Protein AF-A0A535ERM3-F1 (afdb_monomer)

pLDDT: mean 72.58, std 20.32, range [26.8, 97.31]

Foldseek 3Di:
DFFDWDFDDQVLAADPPDDPLLSVLQVVLSVVCVQAAREIEGDLVQDDPFFEEEEEEAAADDCVVLCLLRSDNFAEEEEAAPVQCDPPRVVSVVSNHHYDHAYPVSPPRLVVVLVCRVVRHYYYDNQQNDHDPQRAGHQGDLSRLVSQQASQHWYKYKYKDQCPCSVVQVVVSHHGYMYMYIDHTDGDHHDDDDPVVSSVVVVVSVVVRVVPDDVVSVVVVPPPPPPDDDPPCPVPVVVVVVDDDDDDDDPPVVVVVVVVVVVVVVVVD

Structure (mmCIF, N/CA/C/O backbone):
data_AF-A0A535ERM3-F1
#
_entry.id   AF-A0A535ERM3-F1
#
loop_
_atom_site.group_PDB
_atom_site.id
_atom_site.type_symbol
_atom_site.label_atom_id
_atom_site.label_alt_id
_atom_site.label_comp_id
_atom_site.label_asym_id
_atom_site.label_entity_id
_atom_site.label_seq_id
_atom_site.pdbx_PDB_ins_code
_atom_site.Cartn_x
_atom_site.Cartn_y
_atom_site.Cartn_z
_atom_site.occupancy
_atom_site.B_iso_or_equiv
_atom_site.auth_seq_id
_atom_site.auth_comp_id
_atom_site.auth_asym_id
_atom_site.auth_atom_id
_atom_site.pdbx_PDB_model_num
ATOM 1 N N . MET A 1 1 ? -21.314 2.958 -11.292 1.00 40.69 1 MET A N 1
ATOM 2 C CA . MET A 1 1 ? -21.890 2.314 -10.087 1.00 40.69 1 MET A CA 1
ATOM 3 C C . MET A 1 1 ? -20.814 2.218 -9.015 1.00 40.69 1 MET A C 1
ATOM 5 O O . MET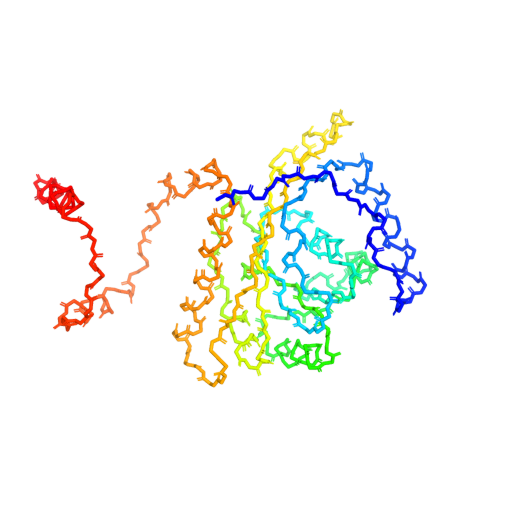 A 1 1 ? -19.804 1.575 -9.255 1.00 40.69 1 MET A O 1
ATOM 9 N N . GLY A 1 2 ? -20.949 2.927 -7.891 1.00 54.78 2 GLY A N 1
ATOM 10 C CA . GLY A 1 2 ? -19.943 2.902 -6.822 1.00 54.78 2 GLY A CA 1
ATOM 11 C C . GLY A 1 2 ? -20.176 1.726 -5.876 1.00 54.78 2 GLY A C 1
ATOM 12 O O . GLY A 1 2 ? -21.280 1.597 -5.355 1.00 54.78 2 GLY A O 1
ATOM 13 N N . ALA A 1 3 ? -19.158 0.891 -5.649 1.00 64.12 3 ALA A N 1
ATOM 14 C CA . ALA A 1 3 ? -19.219 -0.185 -4.662 1.00 64.12 3 ALA A CA 1
ATOM 15 C C . ALA A 1 3 ? -19.670 0.359 -3.292 1.00 64.12 3 ALA A C 1
ATOM 17 O O . ALA A 1 3 ? -19.190 1.404 -2.834 1.00 64.12 3 ALA A O 1
ATOM 18 N N . ALA A 1 4 ? -20.614 -0.337 -2.656 1.00 82.88 4 ALA A N 1
ATOM 19 C CA . ALA A 1 4 ? -21.158 0.064 -1.366 1.00 82.88 4 ALA A CA 1
ATOM 20 C C . ALA A 1 4 ? -20.101 -0.089 -0.266 1.00 82.88 4 ALA A C 1
ATOM 22 O O . ALA A 1 4 ? -19.429 -1.117 -0.167 1.00 82.88 4 ALA A O 1
ATOM 23 N N . PHE A 1 5 ? -19.975 0.929 0.583 1.00 86.94 5 PHE A N 1
ATOM 24 C CA . PHE A 1 5 ? -19.122 0.853 1.762 1.00 86.94 5 PHE A CA 1
ATOM 25 C C . PHE A 1 5 ? -19.705 -0.127 2.774 1.00 86.94 5 PHE A C 1
ATOM 27 O O . PHE A 1 5 ? -20.887 -0.064 3.107 1.00 86.94 5 PHE A O 1
ATOM 34 N N . ARG A 1 6 ? -18.851 -1.001 3.300 1.00 88.00 6 ARG A N 1
ATOM 35 C CA . ARG A 1 6 ? -19.189 -1.931 4.378 1.00 88.00 6 ARG A CA 1
ATOM 36 C C . ARG A 1 6 ? -18.223 -1.736 5.534 1.00 88.00 6 ARG A C 1
ATOM 38 O O . ARG A 1 6 ? -17.070 -1.361 5.323 1.00 88.00 6 ARG A O 1
ATOM 45 N N . ALA A 1 7 ? -18.685 -1.984 6.756 1.00 86.25 7 ALA A N 1
ATOM 46 C CA . ALA A 1 7 ? -17.791 -2.020 7.907 1.00 86.25 7 ALA A CA 1
ATOM 47 C C . ALA A 1 7 ? -16.682 -3.057 7.662 1.00 86.25 7 ALA A C 1
ATOM 49 O O . ALA A 1 7 ? -16.960 -4.163 7.198 1.00 86.25 7 ALA A O 1
ATOM 50 N N . PHE A 1 8 ? -15.431 -2.688 7.937 1.00 85.69 8 PHE A N 1
ATOM 51 C CA . PHE A 1 8 ? -14.306 -3.591 7.727 1.00 85.69 8 PHE A CA 1
ATOM 52 C C . PHE A 1 8 ? -14.351 -4.753 8.720 1.00 85.69 8 PHE A C 1
ATOM 54 O O . PHE A 1 8 ? -14.335 -4.557 9.938 1.00 85.69 8 PHE A O 1
ATOM 61 N N . ASP A 1 9 ? -14.371 -5.968 8.184 1.00 82.62 9 ASP A N 1
ATOM 62 C CA . ASP A 1 9 ? -14.285 -7.191 8.965 1.00 82.62 9 ASP A CA 1
ATOM 63 C C . ASP A 1 9 ? -12.819 -7.526 9.269 1.00 82.62 9 ASP A C 1
ATOM 65 O O . ASP A 1 9 ? -12.087 -8.077 8.446 1.00 82.62 9 ASP A O 1
ATOM 69 N N . TYR A 1 10 ? -12.392 -7.199 10.488 1.00 79.06 10 TYR A N 1
ATOM 70 C CA . TYR A 1 10 ? -11.027 -7.442 10.954 1.00 79.06 10 TYR A CA 1
ATOM 71 C C . TYR A 1 10 ? -10.672 -8.931 11.103 1.00 79.06 10 TYR A C 1
ATOM 73 O O . TYR A 1 10 ? -9.490 -9.234 11.254 1.00 79.06 10 TYR A O 1
ATOM 81 N N . SER A 1 11 ? -11.637 -9.862 11.059 1.00 74.06 11 SER A N 1
ATOM 82 C CA . SER A 1 11 ? -11.330 -11.304 11.062 1.00 74.06 11 SER A CA 1
ATOM 83 C C . SER A 1 11 ? -10.590 -11.740 9.791 1.00 74.06 11 SER A C 1
ATOM 85 O O . SER A 1 11 ? -9.829 -12.706 9.810 1.00 74.06 11 SER A O 1
ATOM 87 N N . ARG A 1 12 ? -10.733 -10.964 8.708 1.00 71.25 12 ARG A N 1
ATOM 88 C CA . ARG A 1 12 ? -10.039 -11.178 7.434 1.00 71.25 12 ARG A CA 1
ATOM 89 C C . ARG A 1 12 ? -8.548 -10.867 7.503 1.00 71.25 12 ARG A C 1
ATOM 91 O O . ARG A 1 12 ? -7.817 -11.212 6.583 1.00 71.25 12 ARG A O 1
ATOM 98 N N . VAL A 1 13 ? -8.061 -10.223 8.564 1.00 69.00 13 VAL A N 1
ATOM 99 C CA . VAL A 1 13 ? -6.637 -9.902 8.692 1.00 69.00 13 VAL A CA 1
ATOM 100 C C . VAL A 1 13 ? -5.834 -11.195 8.874 1.00 69.00 13 VAL A C 1
ATOM 102 O O . VAL A 1 13 ? -5.822 -11.806 9.939 1.00 69.00 13 VAL A O 1
ATOM 105 N N . GLY A 1 14 ? -5.121 -11.599 7.822 1.00 66.69 14 GLY A N 1
ATOM 106 C CA . GLY A 1 14 ? -4.261 -12.778 7.839 1.00 66.69 14 GLY A CA 1
ATOM 107 C C . GLY A 1 14 ? -3.071 -12.636 8.795 1.00 66.6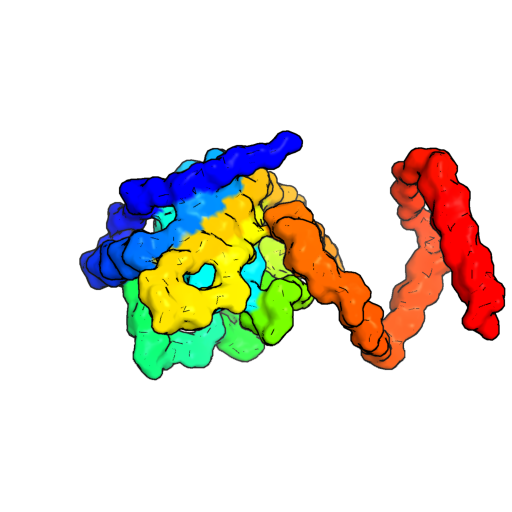9 14 GLY A C 1
ATOM 108 O O . GLY A 1 14 ? -2.422 -11.590 8.870 1.00 66.69 14 GLY A O 1
ATOM 109 N N . HIS A 1 15 ? -2.765 -13.722 9.510 1.00 61.41 15 HIS A N 1
ATOM 110 C CA . HIS A 1 15 ? -1.628 -13.823 10.439 1.00 61.41 15 HIS A CA 1
ATOM 111 C C . HIS A 1 15 ? -0.698 -15.013 10.146 1.00 61.41 15 HIS A C 1
ATOM 113 O O . HIS A 1 15 ? 0.319 -15.180 10.821 1.00 61.41 15 HIS A O 1
ATOM 119 N N . ARG A 1 16 ? -1.063 -15.882 9.191 1.00 59.38 16 ARG A N 1
ATOM 120 C CA . ARG A 1 16 ? -0.318 -17.113 8.883 1.00 59.38 16 ARG A CA 1
ATOM 121 C C . ARG A 1 16 ? 0.970 -16.773 8.125 1.00 59.38 16 ARG A C 1
ATOM 123 O O . ARG A 1 16 ? 0.966 -15.877 7.288 1.00 59.38 16 ARG A O 1
ATOM 130 N N . GLY A 1 17 ? 2.065 -17.458 8.457 1.00 65.31 17 GLY A N 1
ATOM 131 C CA . GLY A 1 17 ? 3.384 -17.248 7.839 1.00 65.31 17 GLY A CA 1
ATOM 132 C C . GLY A 1 17 ? 4.218 -16.095 8.416 1.00 65.31 17 GLY A C 1
ATOM 133 O O . GLY A 1 17 ? 5.290 -15.809 7.895 1.00 65.31 17 GLY A O 1
ATOM 134 N N . TRP A 1 18 ? 3.757 -15.436 9.487 1.00 71.25 18 TRP A N 1
ATOM 135 C CA . TRP A 1 18 ? 4.493 -14.357 10.154 1.00 71.25 18 TRP A CA 1
ATOM 136 C C . TRP A 1 18 ? 5.190 -14.839 11.445 1.00 71.25 18 TRP A C 1
ATOM 138 O O . TRP A 1 18 ? 4.591 -15.614 12.200 1.00 71.25 18 TRP A O 1
ATOM 148 N N . PRO A 1 19 ? 6.396 -14.327 11.766 1.00 80.56 19 PRO A N 1
ATOM 149 C CA . PRO A 1 19 ? 7.027 -14.462 13.079 1.00 80.56 19 PRO A CA 1
ATOM 150 C C . PRO A 1 19 ? 6.087 -14.103 14.240 1.00 80.56 19 PRO A C 1
ATOM 152 O O . PRO A 1 19 ? 5.279 -13.174 14.138 1.00 80.56 19 PRO A O 1
ATOM 155 N N . LEU A 1 20 ? 6.240 -14.782 15.384 1.00 81.69 20 LEU A N 1
ATOM 156 C CA . LEU A 1 20 ? 5.379 -14.607 16.565 1.00 81.69 20 LEU A CA 1
ATOM 157 C C . LEU A 1 20 ? 5.263 -13.139 17.011 1.00 81.69 20 LEU A C 1
ATOM 159 O O . LEU A 1 20 ? 4.160 -12.664 17.280 1.00 81.69 20 LEU A O 1
ATOM 163 N N . ARG A 1 21 ? 6.382 -12.403 17.003 1.00 80.81 21 ARG A N 1
ATOM 164 C CA . ARG A 1 21 ? 6.418 -10.970 17.338 1.00 80.81 21 ARG A CA 1
ATOM 165 C C . ARG A 1 21 ? 5.474 -10.142 16.457 1.00 80.81 21 ARG A C 1
ATOM 167 O O . ARG A 1 21 ? 4.658 -9.392 16.973 1.00 80.81 21 ARG A O 1
ATOM 174 N N . GLN A 1 22 ? 5.511 -10.340 15.138 1.00 78.38 22 GLN A N 1
ATOM 175 C CA . GLN A 1 22 ? 4.695 -9.580 14.189 1.00 78.38 22 GLN A CA 1
ATOM 176 C C . GLN A 1 22 ? 3.223 -9.994 14.280 1.00 78.38 22 GLN A C 1
ATOM 178 O O . GLN A 1 22 ? 2.335 -9.151 14.177 1.00 78.38 22 GLN A O 1
ATOM 183 N N . ARG A 1 23 ? 2.938 -11.272 14.567 1.00 82.00 23 ARG A N 1
ATOM 184 C CA . ARG A 1 23 ? 1.569 -11.725 14.858 1.00 82.00 23 ARG A CA 1
ATOM 185 C C . ARG A 1 23 ? 0.981 -11.009 16.072 1.00 82.00 23 ARG A C 1
ATOM 187 O O . ARG A 1 23 ? -0.156 -10.544 16.002 1.00 82.00 23 ARG A O 1
ATOM 194 N N . LEU A 1 24 ? 1.734 -10.922 17.169 1.00 82.44 24 LEU A N 1
ATOM 195 C CA . LEU A 1 24 ? 1.284 -10.258 18.392 1.00 82.44 24 LEU A CA 1
ATOM 196 C C . LEU A 1 24 ? 1.097 -8.754 18.170 1.00 82.44 24 LEU A C 1
ATOM 198 O O . LEU A 1 24 ? 0.028 -8.218 18.454 1.00 82.44 24 LEU A O 1
ATOM 202 N N . SER A 1 25 ? 2.085 -8.089 17.575 1.00 78.75 25 SER A N 1
ATOM 203 C CA . SER A 1 25 ? 2.017 -6.659 17.270 1.00 78.75 25 SER A CA 1
ATOM 204 C C . SER A 1 25 ? 0.870 -6.313 16.324 1.00 78.75 25 SER A C 1
ATOM 206 O O . SER A 1 25 ? 0.178 -5.320 16.534 1.00 78.75 25 SER A O 1
ATOM 208 N N . ARG A 1 26 ? 0.583 -7.162 15.332 1.00 79.00 26 ARG A N 1
ATOM 209 C CA . ARG A 1 26 ? -0.561 -6.983 14.430 1.00 79.00 26 ARG A CA 1
ATOM 210 C C . ARG A 1 26 ? -1.901 -7.185 15.141 1.00 79.00 26 ARG A C 1
ATOM 212 O O . ARG A 1 26 ? -2.832 -6.441 14.858 1.00 79.00 26 ARG A O 1
ATOM 219 N N . ARG A 1 27 ? -2.012 -8.124 16.090 1.00 84.00 27 ARG A N 1
ATOM 220 C CA . ARG A 1 27 ? -3.215 -8.269 16.939 1.00 84.00 27 ARG A CA 1
ATOM 221 C C . ARG A 1 27 ? -3.452 -7.027 17.797 1.00 84.00 27 ARG A C 1
ATOM 223 O O . ARG A 1 27 ? -4.578 -6.541 17.848 1.00 84.00 27 ARG A O 1
ATOM 230 N N . ILE A 1 28 ? -2.393 -6.487 18.402 1.00 84.25 28 ILE A N 1
ATOM 231 C CA . ILE A 1 28 ? -2.451 -5.233 19.167 1.00 84.25 28 ILE A CA 1
ATOM 232 C C . ILE A 1 28 ? -2.886 -4.078 18.257 1.00 84.25 28 ILE A C 1
ATOM 234 O O . ILE A 1 28 ? -3.794 -3.328 18.609 1.00 84.25 28 ILE A O 1
ATOM 238 N N . LEU A 1 29 ? -2.306 -3.970 17.057 1.00 80.44 29 LEU A N 1
ATOM 239 C CA . LEU A 1 29 ? -2.676 -2.947 16.080 1.00 80.44 29 LEU A CA 1
ATOM 240 C C . LEU A 1 29 ? -4.150 -3.057 15.667 1.00 80.44 29 LEU A C 1
ATOM 242 O O . LEU A 1 29 ? -4.850 -2.050 15.644 1.00 80.44 29 LEU A O 1
ATOM 246 N N . VAL A 1 30 ? -4.637 -4.269 15.381 1.00 84.25 30 VAL A N 1
ATOM 247 C CA . VAL A 1 30 ? -6.048 -4.525 15.050 1.00 84.25 30 VAL A CA 1
ATOM 248 C C . VAL A 1 30 ? -6.963 -4.124 16.206 1.00 84.25 30 VAL A C 1
ATOM 250 O O . VAL A 1 30 ? -7.966 -3.451 15.974 1.00 84.25 30 VAL A O 1
ATOM 253 N N . ALA A 1 31 ? -6.624 -4.488 17.445 1.00 86.88 31 ALA A N 1
ATOM 254 C CA . ALA A 1 31 ? -7.400 -4.105 18.623 1.00 86.88 31 ALA A CA 1
ATOM 255 C C . ALA A 1 31 ? -7.456 -2.577 18.791 1.00 86.88 31 ALA A C 1
ATOM 257 O O . ALA A 1 31 ? -8.536 -2.009 18.967 1.00 86.88 31 ALA A O 1
ATOM 258 N N . LEU A 1 32 ? -6.313 -1.901 18.642 1.00 84.31 32 LEU A N 1
ATOM 259 C CA . LEU A 1 32 ? -6.217 -0.446 18.717 1.00 84.31 32 LEU A CA 1
ATOM 260 C C . LEU A 1 32 ? -7.031 0.237 17.608 1.00 84.31 32 LEU A C 1
ATOM 262 O O . LEU A 1 32 ? -7.773 1.181 17.876 1.00 84.31 32 LEU A O 1
ATOM 266 N N . PHE A 1 33 ? -6.954 -0.265 16.372 1.00 84.06 33 PHE A N 1
ATOM 267 C CA . PHE A 1 33 ? -7.750 0.244 15.255 1.00 84.06 33 PHE A CA 1
ATOM 268 C C . PHE A 1 33 ? -9.248 0.053 15.492 1.00 84.06 33 PHE A C 1
ATOM 270 O O . PHE A 1 33 ? -10.005 0.998 15.303 1.00 84.06 33 PHE A O 1
ATOM 277 N N . ARG A 1 34 ? -9.686 -1.114 15.981 1.00 86.00 34 ARG A N 1
ATOM 278 C CA . ARG A 1 34 ? -11.096 -1.358 16.340 1.00 86.00 34 ARG A CA 1
ATOM 279 C C . ARG A 1 34 ? -11.600 -0.390 17.411 1.00 86.00 34 ARG A C 1
ATOM 281 O O . ARG A 1 34 ? -12.761 0.021 17.366 1.00 86.00 34 ARG A O 1
ATOM 288 N N . LEU A 1 35 ? -10.741 -0.023 18.362 1.00 87.12 35 LEU A N 1
ATOM 289 C CA . LEU A 1 35 ? -11.082 0.901 19.440 1.00 87.12 35 LEU A CA 1
ATOM 290 C C . LEU A 1 35 ? -11.159 2.356 18.954 1.00 87.12 35 LEU A C 1
ATOM 292 O O . LEU A 1 35 ? -12.109 3.063 19.294 1.00 87.12 35 LEU A O 1
ATOM 296 N N . LEU A 1 36 ? -10.183 2.791 18.150 1.00 87.31 36 LEU A N 1
ATOM 297 C CA . LEU A 1 36 ? -9.971 4.196 17.781 1.00 87.31 36 LEU A CA 1
ATOM 298 C C . LEU A 1 36 ? -10.582 4.607 16.434 1.00 87.31 36 LEU A C 1
ATOM 300 O O . LEU A 1 36 ? -10.772 5.804 16.183 1.00 87.31 36 LEU A O 1
ATOM 304 N N . VAL A 1 37 ? -10.877 3.645 15.558 1.00 88.00 37 VAL A N 1
ATOM 305 C CA . VAL A 1 37 ? -11.245 3.879 14.158 1.00 88.00 37 VAL A CA 1
ATOM 306 C C . VAL A 1 37 ? -12.465 3.047 13.761 1.00 88.00 37 VAL A C 1
ATOM 308 O O . VAL A 1 37 ? -12.504 1.826 13.886 1.00 88.00 37 VAL A O 1
ATOM 311 N N . ARG A 1 38 ? -13.474 3.718 13.203 1.00 89.81 38 ARG A N 1
ATOM 312 C CA . ARG A 1 38 ? -14.544 3.081 12.435 1.00 89.81 38 ARG A CA 1
ATOM 313 C C . ARG A 1 38 ? -14.117 3.061 10.970 1.00 89.81 38 ARG A C 1
ATOM 315 O O . ARG A 1 38 ? -14.155 4.099 10.312 1.00 89.81 38 ARG A O 1
ATOM 322 N N . LEU A 1 39 ? -13.682 1.895 10.501 1.00 90.00 39 LEU A N 1
ATOM 323 C CA . LEU A 1 39 ? -13.199 1.686 9.139 1.00 90.00 39 LEU A CA 1
ATOM 324 C C . LEU A 1 39 ? -14.320 1.133 8.253 1.00 90.00 39 LEU A C 1
ATOM 326 O O . LEU A 1 39 ? -14.911 0.099 8.563 1.00 90.00 39 LEU A O 1
ATOM 330 N N . GLU A 1 40 ? -14.590 1.821 7.151 1.00 91.12 40 GLU A N 1
ATOM 331 C CA . GLU A 1 40 ? -15.527 1.415 6.105 1.00 91.12 40 GLU A CA 1
ATOM 332 C C . GLU A 1 40 ? -14.758 1.218 4.795 1.00 91.12 40 GLU A C 1
ATOM 334 O O . GLU A 1 40 ? -13.999 2.095 4.380 1.00 91.12 40 GLU A O 1
ATOM 339 N N . VAL A 1 41 ? -14.945 0.078 4.134 1.00 91.50 41 VAL A N 1
ATOM 340 C CA . VAL A 1 41 ? -14.218 -0.271 2.908 1.00 91.50 41 VAL A CA 1
ATOM 341 C C . VAL A 1 41 ? -15.194 -0.620 1.794 1.00 91.50 41 VAL A C 1
ATOM 343 O O . VAL A 1 41 ? -16.221 -1.253 2.035 1.00 91.50 41 VAL A O 1
ATOM 346 N N . ALA A 1 42 ? -14.869 -0.195 0.578 1.00 92.12 42 ALA A N 1
ATOM 347 C CA . ALA A 1 42 ? -15.547 -0.570 -0.657 1.00 92.12 42 ALA A CA 1
ATOM 348 C C . ALA A 1 42 ? -14.523 -1.133 -1.655 1.00 92.12 42 ALA A C 1
ATOM 350 O O . ALA A 1 42 ? -13.405 -0.614 -1.725 1.00 92.12 42 ALA A O 1
ATOM 351 N N . GLY A 1 43 ? -14.902 -2.146 -2.440 1.00 92.06 43 GLY A N 1
ATOM 352 C CA . GLY A 1 43 ? -14.043 -2.716 -3.482 1.00 92.06 43 GLY A CA 1
ATOM 353 C C . GLY A 1 43 ? -13.029 -3.758 -2.997 1.00 92.06 43 GLY A C 1
ATOM 354 O O . GLY A 1 43 ? -12.001 -3.939 -3.642 1.00 92.06 43 GLY A O 1
ATOM 355 N N . LEU A 1 44 ? -13.267 -4.424 -1.859 1.00 90.44 44 LEU A N 1
ATOM 356 C CA . LEU A 1 44 ? -12.371 -5.487 -1.363 1.00 90.44 44 LEU A CA 1
ATOM 357 C C . LEU A 1 44 ? -12.237 -6.648 -2.360 1.00 90.44 44 LEU A C 1
ATOM 359 O O . LEU A 1 44 ? -11.194 -7.291 -2.408 1.00 90.44 44 LEU A O 1
ATOM 363 N N . GLU A 1 45 ? -13.272 -6.882 -3.162 1.00 90.62 45 GLU A N 1
ATOM 364 C CA . GLU A 1 45 ? -13.322 -7.838 -4.266 1.00 90.62 45 GLU A CA 1
ATOM 365 C C . GLU A 1 45 ? -12.276 -7.576 -5.361 1.00 90.62 45 GLU A C 1
ATOM 367 O O . GLU A 1 45 ? -11.930 -8.488 -6.103 1.00 90.62 45 GLU A O 1
ATOM 372 N N . HIS A 1 46 ? -11.729 -6.359 -5.445 1.00 93.25 46 HIS A N 1
ATOM 373 C CA . HIS A 1 46 ? -10.674 -6.022 -6.400 1.00 93.25 46 HIS A CA 1
ATOM 374 C C . HIS A 1 46 ? -9.272 -6.438 -5.937 1.00 93.25 46 HIS A C 1
ATOM 376 O O . HIS A 1 46 ? -8.324 -6.316 -6.712 1.00 93.25 46 HIS A O 1
ATOM 382 N N . ILE A 1 47 ? -9.102 -6.891 -4.688 1.00 91.00 47 ILE A N 1
ATOM 383 C CA . ILE A 1 47 ? -7.812 -7.387 -4.198 1.00 91.00 47 ILE A CA 1
ATOM 384 C C . ILE A 1 47 ? -7.594 -8.807 -4.745 1.00 91.00 47 ILE A C 1
ATOM 386 O O . ILE A 1 47 ? -8.372 -9.699 -4.399 1.00 91.00 47 ILE A O 1
ATOM 390 N N . PRO A 1 48 ? -6.524 -9.063 -5.523 1.00 91.25 48 PRO A N 1
ATOM 391 C CA . PRO A 1 48 ? -6.198 -10.414 -5.965 1.00 91.25 48 PRO A CA 1
ATOM 392 C C . PRO A 1 48 ? -5.997 -11.360 -4.774 1.00 91.25 48 PRO A C 1
ATOM 394 O O . PRO A 1 48 ? -5.200 -11.084 -3.868 1.00 91.25 48 PRO A O 1
ATOM 397 N N . ALA A 1 49 ? -6.712 -12.489 -4.780 1.00 87.69 49 ALA A N 1
ATOM 398 C CA . ALA A 1 49 ? -6.578 -13.515 -3.748 1.00 87.69 49 ALA A CA 1
ATOM 399 C C . ALA A 1 49 ? -5.170 -14.132 -3.758 1.00 87.69 49 ALA A C 1
ATOM 401 O O . ALA A 1 49 ? -4.548 -14.299 -2.708 1.00 87.69 49 ALA A O 1
ATOM 402 N N . GLU A 1 50 ? -4.627 -14.363 -4.954 1.00 88.12 50 GLU A N 1
ATOM 403 C CA . GLU A 1 50 ? -3.332 -14.996 -5.194 1.00 88.12 50 GLU A CA 1
ATOM 404 C C . GLU A 1 50 ? -2.437 -14.135 -6.092 1.00 88.12 50 GLU A C 1
ATOM 406 O O . GLU A 1 50 ? -2.859 -13.110 -6.627 1.00 88.12 50 GLU A O 1
ATOM 411 N N . GLY A 1 51 ? -1.166 -14.523 -6.195 1.00 90.56 51 GLY A N 1
ATOM 412 C CA . GLY A 1 51 ? -0.179 -13.831 -7.020 1.00 90.56 51 GLY A CA 1
ATOM 413 C C . GLY A 1 51 ? 0.303 -12.486 -6.455 1.00 90.56 51 GLY A C 1
ATOM 414 O O . GLY A 1 51 ? -0.189 -12.022 -5.415 1.00 90.56 51 GLY A O 1
ATOM 415 N N . PRO A 1 52 ? 1.317 -11.887 -7.098 1.00 94.75 52 PRO A N 1
ATOM 416 C CA . PRO A 1 52 ? 1.878 -10.606 -6.700 1.00 94.75 52 PRO A CA 1
ATOM 417 C C . PRO A 1 52 ? 1.074 -9.427 -7.248 1.00 94.75 52 PRO A C 1
ATOM 419 O O . PRO A 1 52 ? 0.533 -9.471 -8.350 1.00 94.75 52 PRO A O 1
ATOM 422 N N . PHE A 1 53 ? 1.053 -8.330 -6.496 1.00 95.25 53 PHE A N 1
ATOM 423 C CA . PHE A 1 53 ? 0.518 -7.054 -6.963 1.00 95.25 53 PHE A CA 1
ATOM 424 C C . PHE A 1 53 ? 1.127 -5.885 -6.190 1.00 95.25 53 PHE A C 1
ATOM 426 O O . PHE A 1 53 ? 1.699 -6.049 -5.105 1.00 95.25 53 PHE A O 1
ATOM 433 N N . ILE A 1 54 ? 0.979 -4.686 -6.748 1.00 94.19 54 ILE A N 1
ATOM 434 C CA . ILE A 1 54 ? 1.388 -3.440 -6.102 1.00 94.19 54 ILE A CA 1
ATOM 435 C C . ILE A 1 54 ? 0.135 -2.708 -5.624 1.00 94.19 54 ILE A C 1
ATOM 437 O O . ILE A 1 54 ? -0.661 -2.249 -6.437 1.00 94.19 54 ILE A O 1
ATOM 441 N N . LEU A 1 55 ? -0.041 -2.566 -4.312 1.00 93.31 55 LEU A N 1
ATOM 442 C CA . LEU A 1 55 ? -1.073 -1.705 -3.740 1.00 93.31 55 LEU A CA 1
ATOM 443 C C . LEU A 1 55 ? -0.589 -0.252 -3.782 1.00 93.31 55 LEU A C 1
ATOM 445 O O . LEU A 1 55 ? 0.433 0.078 -3.178 1.00 93.31 55 LEU A O 1
ATOM 449 N N . VAL A 1 56 ? -1.325 0.621 -4.464 1.00 91.38 56 VAL A N 1
ATOM 450 C CA . VAL A 1 56 ? -0.999 2.049 -4.572 1.00 91.38 56 VAL A CA 1
ATOM 451 C C . VAL A 1 56 ? -2.058 2.865 -3.858 1.00 91.38 56 VAL A C 1
ATOM 453 O O . VAL A 1 56 ? -3.212 2.867 -4.275 1.00 91.38 56 VAL A O 1
ATOM 456 N N . ALA A 1 57 ? -1.663 3.577 -2.804 1.00 86.31 57 ALA A N 1
ATOM 457 C CA . ALA A 1 57 ? -2.567 4.413 -2.018 1.00 86.31 57 ALA A CA 1
ATOM 458 C C . ALA A 1 57 ? -2.068 5.856 -1.894 1.00 86.31 57 ALA A C 1
ATOM 460 O O . ALA A 1 57 ? -0.868 6.118 -1.964 1.00 86.31 57 ALA A O 1
ATOM 461 N N . ASN A 1 58 ? -2.987 6.796 -1.682 1.00 82.06 58 ASN A N 1
ATOM 462 C CA . ASN A 1 58 ? -2.663 8.181 -1.332 1.00 82.06 58 ASN A CA 1
ATOM 463 C C . ASN A 1 58 ? -2.016 8.289 0.062 1.00 82.06 58 ASN A C 1
ATOM 465 O O . ASN A 1 58 ? -2.275 7.454 0.928 1.00 82.06 58 ASN A O 1
ATOM 469 N N . HIS A 1 59 ? -1.208 9.334 0.292 1.00 75.44 59 HIS A N 1
ATOM 470 C CA . HIS A 1 59 ? -0.532 9.570 1.576 1.00 75.44 59 HIS A CA 1
ATOM 471 C C . HIS A 1 59 ? -0.904 10.912 2.218 1.00 75.44 59 HIS A C 1
ATOM 473 O O . HIS A 1 59 ? -0.118 11.864 2.274 1.00 75.44 59 HIS A O 1
ATOM 479 N N . LEU A 1 60 ? -2.119 10.987 2.745 1.00 62.88 60 LEU A N 1
ATOM 480 C CA . LEU A 1 60 ? -2.661 12.207 3.336 1.00 62.88 60 LEU A CA 1
ATOM 481 C C . LEU A 1 60 ? -2.442 12.276 4.852 1.00 62.88 60 LEU A C 1
ATOM 483 O O . LEU A 1 60 ? -2.369 13.367 5.417 1.00 62.88 60 LEU A O 1
ATOM 487 N N . HIS A 1 61 ? -2.308 11.134 5.528 1.00 64.50 61 HIS A N 1
ATOM 488 C CA . HIS A 1 61 ? -2.391 11.051 6.980 1.00 64.50 61 HIS A CA 1
ATOM 489 C C . HIS A 1 61 ? -1.482 9.971 7.586 1.00 64.50 61 HIS A C 1
ATOM 491 O O . HIS A 1 61 ? -0.916 9.109 6.915 1.00 64.50 61 HIS A O 1
ATOM 497 N N . ALA A 1 62 ? -1.298 10.042 8.908 1.00 61.94 62 ALA A N 1
ATOM 498 C CA . ALA A 1 62 ? -0.386 9.158 9.633 1.00 61.94 62 ALA A CA 1
ATOM 499 C C . ALA A 1 62 ? -0.871 7.699 9.723 1.00 61.94 62 ALA A C 1
ATOM 501 O O . ALA A 1 62 ? -0.042 6.819 9.940 1.00 61.94 62 ALA A O 1
ATOM 502 N N . LEU A 1 63 ? -2.175 7.434 9.557 1.00 66.69 63 LEU A N 1
ATOM 503 C CA . LEU A 1 63 ? -2.720 6.072 9.616 1.00 66.69 63 LEU A CA 1
ATOM 504 C C . LEU A 1 63 ? -2.607 5.325 8.280 1.00 66.69 63 LEU A C 1
ATOM 506 O O . LEU A 1 63 ? -2.747 4.105 8.276 1.00 66.69 63 LEU A O 1
ATOM 510 N N . ASP A 1 64 ? -2.323 6.009 7.167 1.00 70.81 64 ASP A N 1
ATOM 511 C CA . ASP A 1 64 ? -2.322 5.401 5.826 1.00 70.81 64 ASP A CA 1
ATOM 512 C C . ASP A 1 64 ? -1.395 4.181 5.692 1.00 70.81 64 ASP A C 1
ATOM 514 O O . ASP A 1 64 ? -1.837 3.169 5.142 1.00 70.81 64 ASP A O 1
ATOM 518 N N . PRO A 1 65 ? -0.157 4.188 6.236 1.00 68.62 65 PRO A N 1
ATOM 519 C CA . PRO A 1 65 ? 0.699 3.005 6.187 1.00 68.62 65 PRO A CA 1
ATOM 520 C C . PRO A 1 65 ? 0.084 1.804 6.916 1.00 68.62 65 PRO A C 1
ATOM 522 O O . PRO A 1 65 ? 0.153 0.679 6.428 1.00 68.62 65 PRO A O 1
ATOM 525 N N . ALA A 1 66 ? -0.568 2.035 8.059 1.00 69.38 66 ALA A N 1
ATOM 526 C CA . ALA A 1 66 ? -1.236 0.978 8.810 1.00 69.38 66 ALA A CA 1
ATOM 527 C C . ALA A 1 66 ? -2.489 0.464 8.081 1.00 69.38 66 ALA A C 1
ATOM 529 O O . ALA A 1 66 ? -2.743 -0.737 8.092 1.00 69.38 66 ALA A O 1
ATOM 530 N N . LEU A 1 67 ? -3.231 1.332 7.383 1.00 74.19 67 LEU A N 1
ATOM 531 C CA . LEU A 1 67 ? -4.366 0.915 6.554 1.00 74.19 67 LEU A CA 1
ATOM 532 C C . LEU A 1 67 ? -3.915 -0.010 5.417 1.00 74.19 67 LEU A C 1
ATOM 534 O O . LEU A 1 67 ? -4.481 -1.088 5.262 1.00 74.19 67 LEU A O 1
ATOM 538 N N . GLY A 1 68 ? -2.858 0.343 4.679 1.00 73.00 68 GLY A N 1
ATOM 539 C CA . GLY A 1 68 ? -2.320 -0.514 3.613 1.00 73.00 68 GLY A CA 1
ATOM 540 C C . GLY A 1 68 ? -1.866 -1.892 4.113 1.00 73.00 68 GLY A C 1
ATOM 541 O O . GLY A 1 68 ? -2.072 -2.896 3.435 1.00 73.00 68 GLY A O 1
ATOM 542 N N . LEU A 1 69 ? -1.315 -1.956 5.330 1.00 70.88 69 LEU A N 1
ATOM 543 C CA . LEU A 1 69 ? -0.916 -3.215 5.962 1.00 70.88 69 LEU A CA 1
ATOM 544 C C . LEU A 1 69 ? -2.112 -4.054 6.434 1.00 70.88 69 LEU A C 1
ATOM 546 O O . LEU A 1 69 ? -2.019 -5.279 6.400 1.00 70.88 69 LEU A O 1
ATOM 550 N N . LEU A 1 70 ? -3.204 -3.429 6.887 1.00 75.06 70 LEU A N 1
ATOM 551 C CA . LEU A 1 70 ? -4.371 -4.112 7.462 1.00 75.06 70 LEU A CA 1
ATOM 552 C C . LEU A 1 70 ? -5.398 -4.573 6.419 1.00 75.06 70 LEU A C 1
ATOM 554 O O . LEU A 1 70 ? -6.030 -5.606 6.623 1.00 75.06 70 LEU A O 1
ATOM 558 N N . LEU A 1 71 ? -5.574 -3.825 5.326 1.00 77.38 71 LEU A N 1
ATOM 559 C CA . LEU A 1 71 ? -6.622 -4.078 4.326 1.00 77.38 71 LEU A CA 1
ATOM 560 C C . LEU A 1 71 ? -6.387 -5.345 3.503 1.00 77.38 71 LEU A C 1
ATOM 562 O O . LEU A 1 71 ? -7.340 -5.961 3.031 1.00 77.38 71 LEU A O 1
ATOM 566 N N . VAL A 1 72 ? -5.124 -5.720 3.320 1.00 80.31 72 VAL A N 1
ATOM 567 C CA . VAL A 1 72 ? -4.743 -6.889 2.536 1.00 80.31 72 VAL A CA 1
ATOM 568 C C . VAL A 1 72 ? -4.579 -8.078 3.490 1.00 80.31 72 VAL A C 1
ATOM 570 O O . VAL A 1 72 ? -3.754 -8.016 4.409 1.00 80.31 72 VAL A O 1
ATOM 573 N N . PRO A 1 73 ? -5.299 -9.194 3.282 1.00 75.06 73 PRO A N 1
ATOM 574 C CA . PRO A 1 73 ? -5.249 -10.371 4.152 1.00 75.06 73 PRO A CA 1
ATOM 575 C C . PRO A 1 73 ? -3.974 -11.221 3.952 1.00 75.06 73 PRO A C 1
ATOM 577 O O . PRO A 1 73 ? -3.976 -12.423 4.205 1.00 75.06 73 PRO A O 1
ATOM 580 N N . ARG A 1 74 ? -2.877 -10.619 3.476 1.00 78.56 74 ARG A N 1
ATOM 581 C CA . ARG A 1 74 ? -1.625 -11.285 3.083 1.00 78.56 74 ARG A CA 1
ATOM 582 C C . ARG A 1 74 ? -0.412 -10.525 3.613 1.00 78.56 74 ARG A C 1
ATOM 584 O O . ARG A 1 74 ? -0.525 -9.419 4.142 1.00 78.56 74 ARG A O 1
ATOM 591 N N . ARG A 1 75 ? 0.768 -11.135 3.484 1.00 79.31 75 ARG A N 1
ATOM 592 C CA . ARG A 1 75 ? 2.037 -10.480 3.804 1.00 79.31 75 ARG A CA 1
ATOM 593 C C . ARG A 1 75 ? 2.286 -9.332 2.821 1.00 79.31 75 ARG A C 1
ATOM 595 O O . ARG A 1 75 ? 2.429 -9.572 1.626 1.00 79.31 75 ARG A O 1
ATOM 602 N N . VAL A 1 76 ? 2.305 -8.103 3.335 1.00 83.50 76 VAL A N 1
ATOM 603 C CA . VAL A 1 76 ? 2.540 -6.876 2.563 1.00 83.50 76 VAL A CA 1
ATOM 604 C C . VAL A 1 76 ? 3.872 -6.281 2.982 1.00 83.50 76 VAL A C 1
ATOM 606 O O . VAL A 1 76 ? 4.105 -6.066 4.172 1.00 83.50 76 VAL A O 1
ATOM 609 N N . VAL A 1 77 ? 4.711 -5.982 1.995 1.00 86.88 77 VAL A N 1
ATOM 610 C CA . VAL A 1 77 ? 5.952 -5.236 2.179 1.00 86.88 77 VAL A CA 1
ATOM 611 C C . VAL A 1 77 ? 5.685 -3.764 1.887 1.00 86.88 77 VAL A C 1
ATOM 613 O O . VAL A 1 77 ? 5.343 -3.390 0.765 1.00 86.88 77 VAL A O 1
ATOM 616 N N . GLY A 1 78 ? 5.811 -2.918 2.903 1.00 84.94 78 GLY A N 1
ATOM 617 C CA . GLY A 1 78 ? 5.699 -1.471 2.745 1.00 84.94 78 GLY A CA 1
ATOM 618 C C . GLY A 1 78 ? 7.024 -0.833 2.333 1.00 84.94 78 GLY A C 1
ATOM 619 O O . GLY A 1 78 ? 8.105 -1.391 2.528 1.00 84.94 78 GLY A O 1
ATOM 620 N N . VAL A 1 79 ? 6.949 0.379 1.793 1.00 81.69 79 VAL A N 1
ATOM 621 C CA . VAL A 1 79 ? 8.127 1.190 1.469 1.00 81.69 79 VAL A CA 1
ATOM 622 C C . VAL A 1 79 ? 8.226 2.348 2.460 1.00 81.69 79 VAL A C 1
ATOM 624 O O . VAL A 1 79 ? 7.310 3.164 2.556 1.00 81.69 79 VAL A O 1
ATOM 627 N N . ALA A 1 80 ? 9.336 2.439 3.192 1.00 78.44 80 ALA A N 1
ATOM 628 C CA . ALA A 1 80 ? 9.571 3.477 4.199 1.00 78.44 80 ALA A CA 1
ATOM 629 C C . ALA A 1 80 ? 10.875 4.235 3.919 1.00 78.44 80 ALA A C 1
ATOM 631 O O . ALA A 1 80 ? 11.758 3.733 3.240 1.00 78.44 80 ALA A O 1
ATOM 632 N N . LYS A 1 81 ? 11.029 5.459 4.436 1.00 73.62 81 LYS A N 1
ATOM 633 C CA . LYS A 1 81 ? 12.319 6.177 4.372 1.00 73.62 81 LYS A CA 1
ATOM 634 C C . LYS A 1 81 ? 13.264 5.686 5.465 1.00 73.62 81 LYS A C 1
ATOM 636 O O . LYS A 1 81 ? 12.800 5.481 6.584 1.00 73.62 81 LYS A O 1
ATOM 641 N N . ASP A 1 82 ? 14.567 5.628 5.190 1.00 77.44 82 ASP A N 1
ATOM 642 C CA . ASP A 1 82 ? 15.600 5.171 6.146 1.00 77.44 82 ASP A CA 1
ATOM 643 C C . ASP A 1 82 ? 15.556 5.892 7.498 1.00 77.44 82 ASP A C 1
ATOM 645 O O . ASP A 1 82 ? 15.799 5.287 8.538 1.00 77.44 82 ASP A O 1
ATOM 649 N N . LYS A 1 83 ? 15.164 7.172 7.523 1.00 75.12 83 LYS A N 1
ATOM 650 C CA . LYS A 1 83 ? 15.020 7.930 8.777 1.00 75.12 83 LYS A CA 1
ATOM 651 C C . LYS A 1 83 ? 14.047 7.298 9.781 1.00 75.12 83 LYS A C 1
ATOM 653 O O . LYS A 1 83 ? 14.143 7.571 10.971 1.00 75.12 83 LYS A O 1
ATOM 658 N N . TRP A 1 84 ? 13.111 6.478 9.303 1.00 74.62 84 TRP A N 1
ATOM 659 C CA . TRP A 1 84 ? 12.141 5.766 10.132 1.00 74.62 84 TRP A CA 1
ATOM 660 C C . TRP A 1 84 ? 12.638 4.399 10.608 1.00 74.62 84 TRP A C 1
ATOM 662 O O . TRP A 1 84 ? 11.943 3.754 11.383 1.00 74.62 84 TRP A O 1
ATOM 672 N N . ALA A 1 85 ? 13.828 3.962 10.185 1.00 74.75 85 ALA A N 1
ATOM 673 C CA . ALA A 1 85 ? 14.430 2.710 10.636 1.00 74.75 85 ALA A CA 1
ATOM 674 C C . ALA A 1 85 ? 14.951 2.790 12.083 1.00 74.75 85 ALA A C 1
ATOM 676 O O . ALA A 1 85 ? 15.199 1.759 12.704 1.00 74.75 85 ALA A O 1
ATOM 677 N N . ARG A 1 86 ? 15.117 4.001 12.634 1.00 75.25 86 ARG A N 1
ATOM 678 C CA . ARG A 1 86 ? 15.663 4.213 13.982 1.00 75.25 86 ARG A CA 1
ATOM 679 C C . ARG A 1 86 ? 14.591 4.060 15.075 1.00 75.25 86 ARG A C 1
ATOM 681 O O . ARG A 1 86 ? 13.430 4.417 14.843 1.00 75.25 86 ARG A O 1
ATOM 688 N N . PRO A 1 87 ? 14.951 3.557 16.271 1.00 72.00 87 PRO A N 1
ATOM 689 C CA . PRO A 1 87 ? 14.047 3.518 17.419 1.00 72.00 87 PRO A CA 1
ATOM 690 C C . PRO A 1 87 ? 13.521 4.913 17.810 1.00 72.00 87 PRO A C 1
ATOM 692 O O . PRO A 1 87 ? 14.212 5.907 17.582 1.00 72.00 87 PRO A O 1
ATOM 695 N N . PRO A 1 88 ? 12.309 5.010 18.393 1.00 70.62 88 PRO A N 1
ATOM 696 C CA . PRO A 1 88 ? 11.366 3.914 18.662 1.00 70.62 88 PRO A CA 1
ATOM 697 C C . PRO A 1 88 ? 10.525 3.512 17.435 1.00 70.62 88 PRO A C 1
ATOM 699 O O . PRO A 1 88 ? 9.899 2.453 17.419 1.00 70.62 88 PRO A O 1
ATOM 702 N N . PHE A 1 89 ? 10.518 4.335 16.383 1.00 68.56 89 PHE A N 1
ATOM 703 C CA . PHE A 1 89 ? 9.641 4.150 15.226 1.00 68.56 89 PHE A CA 1
ATOM 704 C C . PHE A 1 89 ? 9.991 2.916 14.393 1.00 68.56 89 PHE A C 1
ATOM 706 O O . PHE A 1 89 ? 9.076 2.227 13.953 1.00 68.56 89 PHE A O 1
ATOM 713 N N . GLY A 1 90 ? 11.275 2.589 14.229 1.00 67.75 90 GLY A N 1
ATOM 714 C CA . GLY A 1 90 ? 11.717 1.404 13.486 1.00 67.75 90 GLY A CA 1
ATOM 715 C C . GLY A 1 90 ? 11.244 0.088 14.103 1.00 67.75 90 GLY A C 1
ATOM 716 O O . GLY A 1 90 ? 10.837 -0.818 13.378 1.00 67.75 90 GLY A O 1
ATOM 717 N N . TRP A 1 91 ? 11.214 0.001 15.439 1.00 70.25 91 TRP A N 1
ATOM 718 C CA . TRP A 1 91 ? 10.672 -1.161 16.150 1.00 70.25 91 TRP A CA 1
ATOM 719 C C . TRP A 1 91 ? 9.175 -1.301 15.921 1.00 70.25 91 TRP A C 1
ATOM 721 O O . TRP A 1 91 ? 8.711 -2.374 15.547 1.00 70.25 91 TRP A O 1
ATOM 731 N N . LEU A 1 92 ? 8.430 -0.206 16.079 1.00 69.19 92 LEU A N 1
ATOM 732 C CA . LEU A 1 92 ? 6.989 -0.194 15.848 1.00 69.19 92 LEU A CA 1
ATOM 733 C C . LEU A 1 92 ? 6.662 -0.579 14.398 1.00 69.19 92 LEU A C 1
ATOM 735 O O . LEU A 1 92 ? 5.824 -1.436 14.144 1.00 69.19 92 LEU A O 1
ATOM 739 N N . LEU A 1 93 ? 7.360 0.021 13.440 1.00 70.44 93 LEU A N 1
ATOM 740 C CA . LEU A 1 93 ? 7.174 -0.198 12.011 1.00 70.44 93 LEU A CA 1
ATOM 741 C C . LEU A 1 93 ? 7.519 -1.632 11.581 1.00 70.44 93 LEU A C 1
ATOM 743 O O . LEU A 1 93 ? 6.702 -2.270 10.919 1.00 70.44 93 LEU A O 1
ATOM 747 N N . GLY A 1 94 ? 8.659 -2.174 12.022 1.00 69.00 94 GLY A N 1
ATOM 748 C CA . GLY A 1 94 ? 9.046 -3.566 11.755 1.00 69.00 94 GLY A CA 1
ATOM 749 C C . GLY A 1 94 ? 8.169 -4.604 12.467 1.00 69.00 94 GLY A C 1
ATOM 750 O O . GLY A 1 94 ? 8.056 -5.750 12.022 1.00 69.00 94 GLY A O 1
ATOM 751 N N . ALA A 1 95 ? 7.517 -4.209 13.561 1.00 67.62 95 ALA A N 1
ATOM 752 C CA . ALA A 1 95 ? 6.529 -5.021 14.255 1.00 67.62 95 ALA A CA 1
ATOM 753 C C . ALA A 1 95 ? 5.168 -5.039 13.531 1.00 67.62 95 ALA A C 1
ATOM 755 O O . ALA A 1 95 ? 4.452 -6.038 13.595 1.00 67.62 95 ALA A O 1
ATOM 756 N N . MET A 1 96 ? 4.815 -3.963 12.818 1.00 66.00 96 MET A N 1
ATOM 757 C CA . MET A 1 96 ? 3.561 -3.855 12.059 1.00 66.00 96 MET A CA 1
ATOM 758 C C . MET A 1 96 ? 3.620 -4.537 10.684 1.00 66.00 96 MET A C 1
ATOM 760 O O . MET A 1 96 ? 2.589 -5.010 10.197 1.00 66.00 96 MET A O 1
ATOM 764 N N . GLY A 1 97 ? 4.797 -4.603 10.061 1.00 72.81 97 GLY A N 1
ATOM 765 C CA . GLY A 1 97 ? 4.971 -5.225 8.753 1.00 72.81 97 GLY A CA 1
ATOM 766 C C . GLY A 1 97 ? 6.427 -5.326 8.314 1.00 72.81 97 GLY A C 1
ATOM 767 O O . GLY A 1 97 ? 7.326 -4.799 8.968 1.00 72.81 97 GLY A O 1
ATOM 768 N N . ASP A 1 98 ? 6.660 -5.990 7.185 1.00 78.56 98 ASP A N 1
ATOM 769 C CA . ASP A 1 98 ? 7.962 -5.941 6.526 1.00 78.56 98 ASP A CA 1
ATOM 770 C C . ASP A 1 98 ? 8.096 -4.637 5.752 1.00 78.56 98 ASP A C 1
ATOM 772 O O . ASP A 1 98 ? 7.152 -4.183 5.101 1.00 78.56 98 ASP A O 1
ATOM 776 N N . LEU A 1 99 ? 9.276 -4.029 5.820 1.00 79.38 99 LEU A N 1
ATOM 777 C CA . LEU A 1 99 ? 9.536 -2.747 5.188 1.00 79.38 99 LEU A CA 1
ATOM 778 C C . LEU A 1 99 ? 10.833 -2.788 4.402 1.00 79.38 99 LEU A C 1
ATOM 780 O O . LEU A 1 99 ? 11.874 -3.201 4.911 1.00 79.38 99 LEU A O 1
ATOM 784 N N . VAL A 1 100 ? 10.774 -2.283 3.174 1.00 80.56 100 VAL A N 1
ATOM 785 C CA . VAL A 1 100 ? 11.968 -1.878 2.438 1.00 80.56 100 VAL A CA 1
ATOM 786 C C . VAL A 1 100 ? 12.213 -0.410 2.737 1.00 80.56 100 VAL A C 1
ATOM 788 O O . VAL A 1 100 ? 11.414 0.462 2.382 1.00 80.56 100 VAL A O 1
ATOM 791 N N . TYR A 1 101 ? 13.330 -0.149 3.407 1.00 77.38 101 TYR A N 1
ATOM 792 C CA . TYR A 1 101 ? 13.787 1.201 3.684 1.00 77.38 101 TYR A CA 1
ATOM 793 C C . TYR A 1 101 ? 14.513 1.783 2.465 1.00 77.38 101 TYR A C 1
ATOM 795 O O . TYR A 1 101 ? 15.284 1.102 1.781 1.00 77.38 101 TYR A O 1
ATOM 803 N N . VAL A 1 102 ? 14.180 3.031 2.150 1.00 73.38 102 VAL A N 1
ATOM 804 C CA . VAL A 1 102 ? 14.676 3.784 1.005 1.00 73.38 102 VAL A CA 1
ATOM 805 C C . VAL A 1 102 ? 15.462 4.989 1.506 1.00 73.38 102 VAL A C 1
ATOM 807 O O . VAL A 1 102 ? 14.888 5.942 2.050 1.00 73.38 102 VAL A O 1
ATOM 810 N N . GLY A 1 103 ? 16.771 4.953 1.269 1.00 66.06 103 GLY A N 1
ATOM 811 C CA . GLY A 1 103 ? 17.680 6.070 1.503 1.00 66.06 103 GLY A CA 1
ATOM 812 C C . GLY A 1 103 ? 17.540 7.186 0.472 1.00 66.06 103 GLY A C 1
ATOM 813 O O . GLY A 1 103 ? 16.803 7.075 -0.512 1.00 66.06 103 GLY A O 1
ATOM 814 N N . GLU A 1 104 ? 18.279 8.275 0.673 1.00 60.28 104 GLU A N 1
ATOM 815 C CA . GLU A 1 104 ? 18.179 9.496 -0.143 1.00 60.28 104 GLU A CA 1
ATOM 816 C C . GLU A 1 104 ? 18.438 9.250 -1.633 1.00 60.28 104 GLU A C 1
ATOM 818 O O . GLU A 1 104 ? 17.729 9.780 -2.489 1.00 60.28 104 GLU A O 1
ATOM 823 N N . THR A 1 105 ? 19.390 8.370 -1.948 1.00 55.62 105 THR A N 1
ATOM 824 C CA . THR A 1 105 ? 19.757 8.032 -3.330 1.00 55.62 105 THR A CA 1
ATOM 825 C C . THR A 1 105 ? 18.776 7.064 -3.995 1.00 55.62 105 THR A C 1
ATOM 827 O O . THR A 1 105 ? 18.797 6.915 -5.216 1.00 55.62 105 THR A O 1
ATOM 830 N N . ARG A 1 106 ? 17.912 6.395 -3.215 1.00 65.62 106 ARG A N 1
ATOM 831 C CA . ARG A 1 106 ? 16.895 5.412 -3.646 1.00 65.62 106 ARG A CA 1
ATOM 832 C C . ARG A 1 106 ? 17.412 4.216 -4.468 1.00 65.62 106 ARG A C 1
ATOM 834 O O . ARG A 1 106 ? 16.603 3.399 -4.908 1.00 65.62 106 ARG A O 1
ATOM 841 N N . ARG A 1 107 ? 18.732 4.082 -4.666 1.00 59.53 107 ARG A N 1
ATOM 842 C CA . ARG A 1 107 ? 19.342 3.159 -5.647 1.00 59.53 107 ARG A CA 1
ATOM 843 C C . ARG A 1 107 ? 19.116 1.674 -5.330 1.00 59.53 107 ARG A C 1
ATOM 845 O O . ARG A 1 107 ? 19.009 0.884 -6.257 1.00 59.53 107 ARG A O 1
ATOM 852 N N . GLY A 1 108 ? 18.975 1.300 -4.056 1.00 70.31 108 GLY A N 1
ATOM 853 C CA . GLY A 1 108 ? 18.832 -0.103 -3.631 1.00 70.31 108 GLY A CA 1
ATOM 854 C C . GLY A 1 108 ? 17.397 -0.607 -3.431 1.00 70.31 108 GLY A C 1
ATOM 855 O O . GLY A 1 108 ? 17.199 -1.793 -3.185 1.00 70.31 108 GLY A O 1
ATOM 856 N N . ALA A 1 109 ? 16.387 0.263 -3.517 1.00 79.56 109 ALA A N 1
ATOM 857 C CA . ALA A 1 109 ? 15.015 -0.116 -3.176 1.00 79.56 109 ALA A CA 1
ATOM 858 C C . ALA A 1 109 ? 14.331 -0.928 -4.283 1.00 79.56 109 ALA A C 1
ATOM 860 O O . ALA A 1 109 ? 13.639 -1.899 -4.000 1.00 79.56 109 ALA A O 1
ATOM 861 N N . ILE A 1 110 ? 14.541 -0.545 -5.547 1.00 84.06 110 ILE A N 1
ATOM 862 C CA . ILE A 1 110 ? 13.862 -1.169 -6.690 1.00 84.06 110 ILE A CA 1
ATOM 863 C C . ILE A 1 110 ? 14.197 -2.664 -6.822 1.00 84.06 110 ILE A C 1
ATOM 865 O O . ILE A 1 110 ? 13.244 -3.433 -6.901 1.00 84.06 110 ILE A O 1
ATOM 869 N N . PRO A 1 111 ? 15.471 -3.116 -6.790 1.00 86.94 111 PRO A N 1
ATOM 870 C CA . PRO A 1 111 ? 15.783 -4.546 -6.876 1.00 86.94 111 PRO A CA 1
ATOM 871 C C . PRO A 1 111 ? 15.105 -5.368 -5.774 1.00 86.94 111 PRO A C 1
ATOM 873 O O . PRO A 1 111 ? 14.407 -6.327 -6.074 1.00 86.94 111 PRO A O 1
ATOM 876 N N . ARG A 1 112 ? 15.179 -4.909 -4.516 1.00 87.44 112 ARG A N 1
ATOM 877 C CA . ARG A 1 112 ? 14.548 -5.588 -3.371 1.00 87.44 112 ARG A CA 1
ATOM 878 C C . ARG A 1 112 ? 13.032 -5.709 -3.524 1.00 87.44 112 ARG A C 1
ATOM 880 O O . ARG A 1 112 ? 12.452 -6.733 -3.188 1.00 87.44 112 ARG A O 1
ATOM 887 N N . LEU A 1 113 ? 12.379 -4.660 -4.025 1.00 89.50 113 LEU A N 1
ATOM 888 C CA . LEU A 1 113 ? 10.937 -4.682 -4.275 1.00 89.50 113 LEU A CA 1
ATOM 889 C C . LEU A 1 113 ? 10.571 -5.600 -5.446 1.00 89.50 113 LEU A C 1
ATOM 891 O O . LEU A 1 113 ? 9.534 -6.253 -5.390 1.00 89.50 113 LEU A O 1
ATOM 895 N N . LEU A 1 114 ? 11.419 -5.694 -6.474 1.00 90.56 114 LEU A N 1
ATOM 896 C CA . LEU A 1 114 ? 11.240 -6.674 -7.545 1.00 90.56 114 LEU A CA 1
ATOM 897 C C . LEU A 1 114 ? 11.368 -8.107 -7.016 1.00 90.56 114 LEU A C 1
ATOM 899 O O . LEU A 1 114 ? 10.569 -8.945 -7.415 1.00 90.56 114 LEU A O 1
ATOM 903 N N . ASP A 1 115 ? 12.294 -8.389 -6.099 1.00 90.31 115 ASP A N 1
ATOM 904 C CA . ASP A 1 115 ? 12.443 -9.728 -5.504 1.00 90.31 115 ASP A CA 1
ATOM 905 C C . ASP A 1 115 ? 11.207 -10.133 -4.684 1.00 90.31 115 ASP A C 1
ATOM 907 O O . ASP A 1 115 ? 10.733 -11.271 -4.757 1.00 90.31 115 ASP A O 1
ATOM 911 N N . VAL A 1 116 ? 10.607 -9.178 -3.965 1.00 90.25 116 VAL A N 1
ATOM 912 C CA . VAL A 1 116 ? 9.325 -9.392 -3.273 1.00 90.25 116 VAL A CA 1
ATOM 913 C C . VAL A 1 116 ? 8.218 -9.740 -4.269 1.00 90.25 116 VAL A C 1
ATOM 915 O O . VAL A 1 116 ? 7.462 -10.679 -4.039 1.00 90.25 116 VAL A O 1
ATOM 918 N N . LEU A 1 117 ? 8.117 -9.018 -5.385 1.00 91.94 117 LEU A N 1
ATOM 919 C CA . LEU A 1 117 ? 7.083 -9.277 -6.390 1.00 91.94 117 LEU A CA 1
ATOM 920 C C . LEU A 1 117 ? 7.315 -10.613 -7.116 1.00 91.94 117 LEU A C 1
ATOM 922 O O . LEU A 1 117 ? 6.372 -11.374 -7.306 1.00 91.94 117 LEU A O 1
ATOM 926 N N . LYS A 1 118 ? 8.566 -10.949 -7.452 1.00 90.50 118 LYS A N 1
ATOM 927 C CA . LYS A 1 118 ? 8.935 -12.230 -8.083 1.00 90.50 118 LYS A CA 1
ATOM 928 C C . LYS A 1 118 ? 8.644 -13.442 -7.198 1.00 90.50 118 LYS A C 1
ATOM 930 O O . LYS A 1 118 ? 8.300 -14.495 -7.714 1.00 90.50 118 LYS A O 1
ATOM 935 N N . SER A 1 119 ? 8.738 -13.291 -5.876 1.00 88.25 119 SER A N 1
ATOM 936 C CA . SER A 1 119 ? 8.365 -14.340 -4.912 1.00 88.25 119 SER A CA 1
ATOM 937 C C . SER A 1 119 ? 6.852 -14.446 -4.664 1.00 88.25 119 SER A C 1
ATOM 939 O O . SER A 1 119 ? 6.423 -15.150 -3.753 1.00 88.25 119 SER A O 1
ATOM 941 N N . GLY A 1 120 ? 6.024 -13.748 -5.452 1.00 88.12 120 GLY A N 1
ATOM 942 C CA . GLY A 1 120 ? 4.565 -13.763 -5.313 1.00 88.12 120 GLY A CA 1
ATOM 943 C C . GLY A 1 120 ? 4.041 -12.877 -4.176 1.00 88.12 120 GLY A C 1
ATOM 944 O O . GLY A 1 120 ? 2.879 -12.996 -3.775 1.00 88.12 120 GLY A O 1
ATOM 945 N N . GLY A 1 121 ? 4.894 -12.007 -3.628 1.00 89.25 121 GLY A N 1
ATOM 946 C CA . GLY A 1 121 ? 4.568 -11.092 -2.541 1.00 89.25 121 GLY A CA 1
ATOM 947 C C . GLY A 1 121 ? 3.793 -9.851 -2.985 1.00 89.25 121 GLY A C 1
ATOM 948 O O . GLY A 1 121 ? 3.640 -9.555 -4.168 1.00 89.25 121 GLY A O 1
ATOM 949 N N . VAL A 1 122 ? 3.316 -9.093 -1.998 1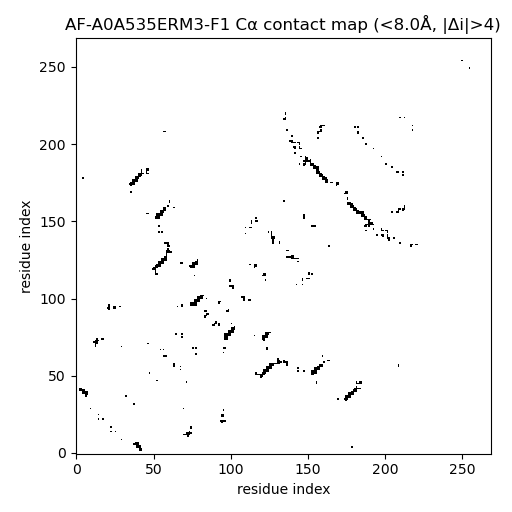.00 90.88 122 VAL A N 1
ATOM 950 C CA . VAL A 1 122 ? 2.579 -7.841 -2.209 1.00 90.88 122 VAL A CA 1
ATOM 951 C C . VAL A 1 122 ? 3.437 -6.669 -1.757 1.00 90.88 122 VAL A C 1
ATOM 953 O O . VAL A 1 122 ? 3.995 -6.698 -0.659 1.00 90.88 122 VAL A O 1
ATOM 956 N N . VAL A 1 123 ? 3.498 -5.614 -2.568 1.00 90.38 123 VAL A N 1
ATOM 957 C CA . VAL A 1 123 ? 4.180 -4.365 -2.208 1.00 90.38 123 VAL A CA 1
ATOM 958 C C . VAL A 1 123 ? 3.155 -3.248 -2.048 1.00 90.38 123 VAL A C 1
ATOM 960 O O . VAL A 1 123 ? 2.375 -3.000 -2.960 1.00 90.38 123 VAL A O 1
ATOM 963 N N . ALA A 1 124 ? 3.174 -2.535 -0.921 1.00 89.44 124 ALA A N 1
ATOM 964 C CA . ALA A 1 124 ? 2.369 -1.330 -0.723 1.00 89.44 124 ALA A CA 1
ATOM 965 C C . ALA A 1 124 ? 3.223 -0.069 -0.888 1.00 89.44 124 ALA A C 1
ATOM 967 O O . ALA A 1 124 ? 4.208 0.137 -0.171 1.00 89.44 124 ALA A O 1
ATOM 968 N N . ILE A 1 125 ? 2.826 0.792 -1.827 1.00 87.12 125 ILE A N 1
ATOM 969 C CA . ILE A 1 125 ? 3.537 2.023 -2.168 1.00 87.12 125 ILE A CA 1
ATOM 970 C C . ILE A 1 125 ? 2.614 3.222 -1.998 1.00 87.12 125 ILE A C 1
ATOM 972 O O . ILE A 1 125 ? 1.500 3.273 -2.513 1.00 87.12 125 ILE A O 1
ATOM 976 N N . LEU A 1 126 ? 3.147 4.219 -1.305 1.00 84.12 126 LEU A N 1
ATOM 977 C CA . LEU A 1 126 ? 2.601 5.562 -1.188 1.00 84.12 126 LEU A CA 1
ATOM 978 C C . LEU A 1 126 ? 3.420 6.441 -2.145 1.00 84.12 126 LEU A C 1
ATOM 980 O O . LEU A 1 126 ? 4.506 6.902 -1.776 1.00 84.12 126 LEU A O 1
ATOM 984 N N . PRO A 1 127 ? 2.989 6.607 -3.406 1.00 71.56 127 PRO A N 1
ATOM 985 C CA . PRO A 1 127 ? 3.851 7.081 -4.486 1.00 71.56 127 PRO A CA 1
ATOM 986 C C . PRO A 1 127 ? 4.275 8.545 -4.332 1.00 71.56 127 PRO A C 1
ATOM 988 O O . PRO A 1 127 ? 5.278 8.954 -4.916 1.00 71.56 127 PRO A O 1
ATOM 991 N N . GLU A 1 128 ? 3.567 9.300 -3.493 1.00 68.75 128 GLU A N 1
ATOM 992 C CA . GLU A 1 128 ? 3.893 10.666 -3.074 1.00 68.75 128 GLU A CA 1
ATOM 993 C C . GLU A 1 128 ? 5.213 10.743 -2.282 1.00 68.75 128 GLU A C 1
ATOM 995 O O . GLU A 1 128 ? 5.875 11.775 -2.266 1.00 68.75 128 GLU A O 1
ATOM 1000 N N . GLY A 1 129 ? 5.630 9.663 -1.603 1.00 55.34 129 GLY A N 1
ATOM 1001 C CA . GLY A 1 129 ? 6.903 9.580 -0.867 1.00 55.34 129 GLY A CA 1
ATOM 1002 C C . GLY A 1 129 ? 7.044 10.519 0.346 1.00 55.34 129 GLY A C 1
ATOM 1003 O O . GLY A 1 129 ? 8.025 10.437 1.092 1.00 55.34 129 GLY A O 1
ATOM 1004 N N . THR A 1 130 ? 6.080 11.403 0.579 1.00 48.66 130 THR A N 1
ATOM 1005 C CA . THR A 1 130 ? 5.949 12.296 1.734 1.00 48.66 130 THR A CA 1
ATOM 1006 C C . THR A 1 130 ? 4.476 12.511 2.028 1.00 48.66 130 THR A C 1
ATOM 1008 O O . THR A 1 130 ? 3.676 12.561 1.101 1.00 48.66 130 THR A O 1
ATOM 1011 N N . ARG A 1 131 ? 4.130 12.681 3.308 1.00 55.00 131 ARG A N 1
ATOM 1012 C CA . ARG A 1 131 ? 2.786 13.121 3.696 1.00 55.00 131 ARG A CA 1
ATOM 1013 C C . ARG A 1 131 ? 2.503 14.488 3.091 1.00 55.00 131 ARG A C 1
ATOM 1015 O O . ARG A 1 131 ? 3.358 15.372 3.185 1.00 55.00 131 ARG A O 1
ATOM 1022 N N . SER A 1 132 ? 1.306 14.667 2.553 1.00 44.09 132 SER A N 1
ATOM 1023 C CA . SER A 1 132 ? 0.857 15.985 2.124 1.00 44.09 132 SER A CA 1
ATOM 1024 C C . SER A 1 132 ? 0.725 16.928 3.329 1.00 44.09 132 SER A C 1
ATOM 1026 O O . SER A 1 132 ? -0.031 16.619 4.252 1.00 44.09 132 SER A O 1
ATOM 1028 N N . PRO A 1 133 ? 1.407 18.088 3.352 1.00 42.69 133 PRO A N 1
ATOM 1029 C CA . PRO A 1 133 ? 1.220 19.080 4.412 1.00 42.69 133 PRO A CA 1
ATOM 1030 C C . PRO A 1 133 ? -0.173 19.731 4.372 1.00 42.69 133 PRO A C 1
ATOM 1032 O O . PRO A 1 133 ? -0.565 20.393 5.328 1.00 42.69 133 PRO A O 1
ATOM 1035 N N . THR A 1 134 ? -0.923 19.552 3.278 1.00 48.06 134 THR A N 1
ATOM 1036 C CA . THR A 1 134 ? -2.207 20.223 3.026 1.00 48.06 134 THR A CA 1
ATOM 1037 C C . THR A 1 134 ? -3.389 19.268 2.857 1.00 48.06 134 THR A C 1
ATOM 1039 O O . THR A 1 134 ? -4.518 19.736 2.737 1.00 48.06 134 THR A O 1
ATOM 1042 N N . GLY A 1 135 ? -3.162 17.949 2.833 1.00 45.66 135 GLY A N 1
ATOM 1043 C CA . GLY A 1 135 ? -4.211 16.950 2.589 1.00 45.66 135 GLY A CA 1
ATOM 1044 C C . GLY A 1 135 ? -4.603 16.772 1.112 1.00 45.66 135 GLY A C 1
ATOM 1045 O O . GLY A 1 135 ? -5.589 16.098 0.827 1.00 45.66 135 GLY A O 1
ATOM 1046 N N . ALA A 1 136 ? -3.837 17.338 0.172 1.00 48.44 136 ALA A N 1
ATOM 1047 C CA . ALA A 1 136 ? -3.983 17.124 -1.274 1.00 48.44 136 ALA A CA 1
ATOM 1048 C C . ALA A 1 136 ? -2.885 16.199 -1.831 1.00 48.44 136 ALA A C 1
ATOM 1050 O O . ALA A 1 136 ? -1.782 16.176 -1.293 1.00 48.44 136 ALA A O 1
ATOM 1051 N N . LEU A 1 137 ? -3.156 15.484 -2.927 1.00 54.66 137 LEU A N 1
ATOM 1052 C CA . LEU A 1 137 ? -2.170 14.602 -3.571 1.00 54.66 137 LEU A CA 1
ATOM 1053 C C . LEU A 1 137 ? -0.941 15.386 -4.067 1.00 54.66 137 LEU A C 1
ATOM 1055 O O . LEU A 1 137 ? -1.081 16.422 -4.719 1.00 54.66 137 LEU A O 1
ATOM 1059 N N . VAL A 1 138 ? 0.253 14.866 -3.788 1.00 52.34 138 VAL A N 1
ATOM 1060 C CA . VAL A 1 138 ? 1.558 15.387 -4.237 1.00 52.34 138 VAL A CA 1
ATOM 1061 C C . VAL A 1 138 ? 2.029 14.634 -5.501 1.00 52.34 138 VAL A C 1
ATOM 1063 O O . VAL A 1 138 ? 1.608 13.494 -5.711 1.00 52.34 138 VAL A O 1
ATOM 1066 N N . PRO A 1 139 ? 2.892 15.215 -6.369 1.00 55.53 139 PRO A N 1
ATOM 1067 C CA . PRO A 1 139 ? 3.435 14.498 -7.521 1.00 55.53 139 PRO A CA 1
ATOM 1068 C C . PRO A 1 139 ? 4.068 13.158 -7.138 1.00 55.53 139 PRO A C 1
ATOM 1070 O O . PRO A 1 139 ? 4.938 13.075 -6.269 1.00 55.53 139 PRO A O 1
ATOM 1073 N N . ALA A 1 140 ? 3.617 12.105 -7.811 1.00 62.72 140 ALA A N 1
ATOM 1074 C CA . ALA A 1 140 ? 4.061 10.749 -7.568 1.00 62.72 140 ALA A CA 1
ATOM 1075 C C . ALA A 1 140 ? 5.405 10.463 -8.241 1.00 62.72 140 ALA A C 1
ATOM 1077 O O . ALA A 1 140 ? 5.686 10.888 -9.362 1.00 62.72 140 ALA A O 1
ATOM 1078 N N . HIS A 1 141 ? 6.231 9.662 -7.577 1.00 71.31 141 HIS A N 1
ATOM 1079 C CA . HIS A 1 141 ? 7.459 9.164 -8.176 1.00 71.31 141 HIS A CA 1
ATOM 1080 C C . HIS A 1 141 ? 7.170 8.028 -9.168 1.00 71.31 141 HIS A C 1
ATOM 1082 O O . HIS A 1 141 ? 6.466 7.072 -8.845 1.00 71.31 141 HIS A O 1
ATOM 1088 N N . ARG A 1 142 ? 7.841 8.045 -10.328 1.00 77.88 142 ARG A N 1
ATOM 1089 C CA . ARG A 1 142 ? 7.802 6.988 -11.367 1.00 77.88 142 ARG A CA 1
ATOM 1090 C C . ARG A 1 142 ? 8.127 5.549 -10.916 1.00 77.88 142 ARG A C 1
ATOM 1092 O O . ARG A 1 142 ? 8.062 4.630 -11.723 1.00 77.88 142 ARG A O 1
ATOM 1099 N N . GLY A 1 143 ? 8.525 5.343 -9.658 1.00 81.31 143 GLY A N 1
ATOM 1100 C CA . GLY A 1 143 ? 8.912 4.037 -9.119 1.00 81.31 143 GLY A CA 1
ATOM 1101 C C . GLY A 1 143 ? 7.792 2.995 -9.171 1.00 81.31 143 GLY A C 1
ATOM 1102 O O . GLY A 1 143 ? 8.088 1.825 -9.370 1.00 81.31 143 GLY A O 1
ATOM 1103 N N . VAL A 1 144 ? 6.527 3.417 -9.064 1.00 87.56 144 VAL A N 1
ATOM 1104 C CA . VAL A 1 144 ? 5.366 2.516 -9.182 1.00 87.56 144 VAL A CA 1
ATOM 1105 C C . VAL A 1 144 ? 5.270 1.915 -10.581 1.00 87.56 144 VAL A C 1
ATOM 1107 O O . VAL A 1 144 ? 5.322 0.694 -10.708 1.00 87.56 144 VAL A O 1
ATOM 1110 N N . ALA A 1 145 ? 5.185 2.752 -11.622 1.00 90.69 145 ALA A N 1
ATOM 1111 C CA . ALA A 1 145 ? 5.123 2.267 -12.998 1.00 90.69 145 ALA A CA 1
ATOM 1112 C C . ALA A 1 145 ? 6.358 1.430 -13.348 1.00 90.69 145 ALA A C 1
ATOM 1114 O O . ALA A 1 145 ? 6.222 0.368 -13.935 1.00 90.69 145 ALA A O 1
ATOM 1115 N N . LEU A 1 146 ? 7.548 1.851 -12.903 1.00 90.69 146 LEU A N 1
ATOM 1116 C CA . LEU A 1 146 ? 8.789 1.111 -13.136 1.00 90.69 146 LEU A CA 1
ATOM 1117 C C . LEU A 1 146 ? 8.766 -0.304 -12.549 1.00 90.69 146 LEU A C 1
ATOM 1119 O O . LEU A 1 146 ? 9.290 -1.226 -13.167 1.00 90.69 146 LEU A O 1
ATOM 1123 N N . LEU A 1 147 ? 8.217 -0.469 -11.343 1.00 91.81 147 LEU A N 1
ATOM 1124 C CA . LEU A 1 147 ? 8.087 -1.779 -10.708 1.00 91.81 147 LEU A CA 1
ATOM 1125 C C . LEU A 1 147 ? 7.039 -2.629 -11.422 1.00 91.81 147 LEU A C 1
ATOM 1127 O O . LEU A 1 147 ? 7.321 -3.780 -11.738 1.00 91.81 147 LEU A O 1
ATOM 1131 N N . ALA A 1 148 ? 5.870 -2.057 -11.711 1.00 94.38 148 ALA A N 1
ATOM 1132 C CA . ALA A 1 148 ? 4.777 -2.765 -12.366 1.00 94.38 148 ALA A CA 1
ATOM 1133 C C . ALA A 1 148 ? 5.164 -3.275 -13.761 1.00 94.38 148 ALA A C 1
ATOM 1135 O O . ALA A 1 148 ? 4.964 -4.450 -14.051 1.00 94.38 148 ALA A O 1
ATOM 1136 N N . THR A 1 149 ? 5.782 -2.435 -14.600 1.00 95.00 149 THR A N 1
ATOM 1137 C CA . THR A 1 149 ? 6.164 -2.820 -15.969 1.00 95.00 149 THR A CA 1
ATOM 1138 C C . THR A 1 149 ? 7.335 -3.799 -16.009 1.00 95.00 149 THR A C 1
ATOM 1140 O O . THR A 1 149 ? 7.383 -4.651 -16.894 1.00 95.00 149 THR A O 1
ATOM 1143 N N . ARG A 1 150 ? 8.266 -3.726 -15.043 1.00 93.00 150 ARG A N 1
ATOM 1144 C CA . ARG A 1 150 ? 9.389 -4.674 -14.942 1.00 93.00 150 ARG A CA 1
ATOM 1145 C C . ARG A 1 150 ? 9.015 -6.015 -14.339 1.00 93.00 150 ARG A C 1
ATOM 1147 O O . ARG A 1 150 ? 9.573 -7.022 -14.752 1.00 93.00 150 ARG A O 1
ATOM 1154 N N . ALA A 1 151 ? 8.145 -6.021 -13.335 1.00 93.06 151 ALA A N 1
ATOM 1155 C CA . ALA A 1 151 ? 7.685 -7.257 -12.716 1.00 93.06 151 ALA A CA 1
ATOM 1156 C C . ALA A 1 151 ? 6.528 -7.899 -13.498 1.00 93.06 151 ALA A C 1
ATOM 1158 O O . ALA A 1 151 ? 6.241 -9.068 -13.275 1.00 93.06 151 ALA A O 1
ATOM 1159 N N . GLY A 1 152 ? 5.867 -7.152 -14.393 1.00 95.06 152 GLY A N 1
ATOM 1160 C CA . GLY A 1 152 ? 4.693 -7.629 -15.126 1.00 95.06 152 GLY A CA 1
ATOM 1161 C C . GLY A 1 152 ? 3.495 -7.880 -14.210 1.00 95.06 152 GLY A C 1
ATOM 1162 O O . GLY A 1 152 ? 2.742 -8.821 -14.432 1.00 95.06 152 GLY A O 1
ATOM 1163 N N . VAL A 1 153 ? 3.342 -7.077 -13.150 1.00 96.12 153 VAL A N 1
ATOM 1164 C CA . VAL A 1 153 ? 2.329 -7.292 -12.101 1.00 96.12 153 VAL A CA 1
ATOM 1165 C C . VAL A 1 153 ? 1.260 -6.200 -12.109 1.00 96.12 153 VAL A C 1
ATOM 1167 O O . VAL A 1 153 ? 1.561 -5.047 -12.441 1.00 96.12 153 VAL A O 1
ATOM 1170 N N . PRO A 1 154 ? 0.021 -6.516 -11.696 1.00 97.31 154 PRO A N 1
ATOM 1171 C CA . PRO A 1 154 ? -1.039 -5.527 -11.608 1.00 97.31 154 PRO A CA 1
ATOM 1172 C C . PRO A 1 154 ? -0.804 -4.514 -10.479 1.00 97.31 154 PRO A C 1
ATOM 1174 O O . PRO A 1 154 ? -0.223 -4.809 -9.429 1.00 97.31 154 PRO A O 1
ATOM 1177 N N . ILE A 1 155 ? -1.333 -3.311 -10.687 1.00 96.75 155 ILE A N 1
ATOM 1178 C CA . ILE A 1 155 ? -1.444 -2.253 -9.688 1.00 96.75 155 ILE A CA 1
ATOM 1179 C C . ILE A 1 155 ? -2.876 -2.231 -9.160 1.00 96.75 155 ILE A C 1
ATOM 1181 O O . ILE A 1 155 ? -3.808 -2.030 -9.928 1.00 96.75 155 ILE A O 1
ATOM 1185 N N . VAL A 1 156 ? -3.066 -2.361 -7.852 1.00 96.31 156 VAL A N 1
ATOM 1186 C CA . VAL A 1 156 ? -4.371 -2.199 -7.201 1.0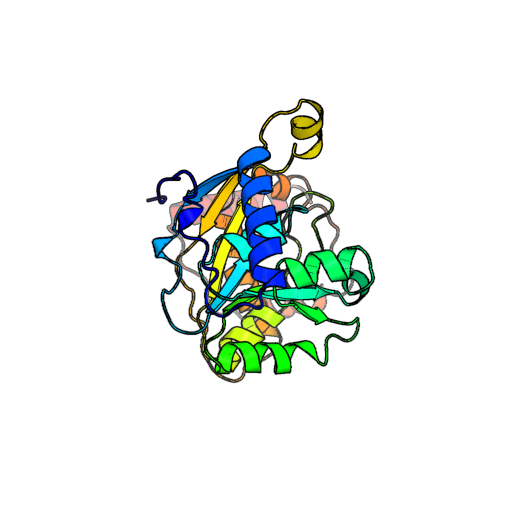0 96.31 156 VAL A CA 1
ATOM 1187 C C . VAL A 1 156 ? -4.437 -0.789 -6.606 1.00 96.31 156 VAL A C 1
ATOM 1189 O O . VAL A 1 156 ? -3.724 -0.511 -5.635 1.00 96.31 156 VAL A O 1
ATOM 1192 N N . PRO A 1 157 ? -5.233 0.135 -7.169 1.00 94.50 157 PRO A N 1
ATOM 1193 C CA . PRO A 1 157 ? -5.340 1.487 -6.641 1.00 94.50 157 PRO A CA 1
ATOM 1194 C C . PRO A 1 157 ? -6.272 1.517 -5.420 1.00 94.50 157 PRO A C 1
ATOM 1196 O O . PRO A 1 157 ? -7.332 0.895 -5.406 1.00 94.50 157 PRO A O 1
ATOM 1199 N N . ALA A 1 158 ? -5.917 2.301 -4.408 1.00 92.56 158 ALA A N 1
ATOM 1200 C CA . ALA A 1 158 ? -6.725 2.530 -3.218 1.00 92.56 158 ALA A CA 1
ATOM 1201 C C . ALA A 1 158 ? -6.735 4.015 -2.830 1.00 92.56 158 ALA A C 1
ATOM 1203 O O . ALA A 1 158 ? -5.750 4.728 -2.998 1.00 92.56 158 ALA A O 1
ATOM 1204 N N . ALA A 1 159 ? -7.856 4.485 -2.291 1.00 90.56 159 ALA A N 1
ATOM 1205 C CA . ALA A 1 159 ? -8.030 5.849 -1.809 1.00 90.56 159 ALA A CA 1
ATOM 1206 C C . ALA A 1 159 ? -8.593 5.845 -0.383 1.00 90.56 159 ALA A C 1
ATOM 1208 O O . ALA A 1 159 ? -9.700 5.357 -0.159 1.00 90.56 159 ALA A O 1
ATOM 1209 N N . ALA A 1 160 ? -7.848 6.406 0.569 1.00 88.88 160 ALA A N 1
ATOM 1210 C CA . ALA A 1 160 ? -8.227 6.555 1.971 1.00 88.88 160 ALA A CA 1
ATOM 1211 C C . ALA A 1 160 ? -8.540 8.023 2.316 1.00 88.88 160 ALA A C 1
ATOM 1213 O O . ALA A 1 160 ? -7.801 8.926 1.928 1.00 88.88 160 ALA A O 1
ATOM 1214 N N . TYR A 1 161 ? -9.622 8.274 3.058 1.00 87.94 161 TYR A N 1
ATOM 1215 C CA . TYR A 1 161 ? -10.054 9.624 3.461 1.00 87.94 161 TYR A CA 1
ATOM 1216 C C . TYR A 1 161 ? -10.886 9.613 4.761 1.00 87.94 161 TYR A C 1
ATOM 1218 O O . TYR A 1 161 ? -11.247 8.543 5.260 1.00 87.94 161 TYR A O 1
ATOM 1226 N N . GLY A 1 162 ? -11.187 10.792 5.329 1.00 85.12 162 GLY A N 1
ATOM 1227 C CA . GLY A 1 162 ? -11.956 10.941 6.581 1.00 85.12 162 GLY A CA 1
ATOM 1228 C C . GLY A 1 162 ? -11.101 11.110 7.847 1.00 85.12 162 GLY A C 1
ATOM 1229 O O . GLY A 1 162 ? -11.604 11.082 8.974 1.00 85.12 162 GLY A O 1
ATOM 1230 N N . GLN A 1 163 ? -9.788 11.275 7.680 1.00 81.88 163 GLN A N 1
ATOM 1231 C CA . GLN A 1 163 ? -8.818 11.354 8.777 1.00 81.88 163 GLN A CA 1
ATOM 1232 C C . GLN A 1 163 ? -8.440 12.804 9.145 1.00 81.88 163 GLN A C 1
ATOM 1234 O O . GLN A 1 163 ? -7.576 13.028 9.998 1.00 81.88 163 GLN A O 1
ATOM 1239 N N . GLU A 1 164 ? -9.104 13.807 8.568 1.00 79.31 164 GLU A N 1
ATOM 1240 C CA . GLU A 1 164 ? -8.752 15.231 8.673 1.00 79.31 164 GLU A CA 1
ATOM 1241 C C . GLU A 1 164 ? -8.883 15.755 10.112 1.00 79.31 164 GLU A C 1
ATOM 1243 O O . GLU A 1 164 ? -8.170 16.663 10.529 1.00 79.31 164 GLU A O 1
ATOM 1248 N N . ARG A 1 165 ? -9.780 15.153 10.905 1.00 77.81 165 ARG A N 1
ATOM 1249 C CA . ARG A 1 165 ? -10.044 15.522 12.308 1.00 77.81 165 ARG A CA 1
ATOM 1250 C C . ARG A 1 165 ? -9.587 14.459 13.310 1.00 77.81 165 ARG A C 1
ATOM 1252 O O . ARG A 1 165 ? -10.144 14.390 14.406 1.00 77.81 165 ARG A O 1
ATOM 1259 N N . THR A 1 166 ? -8.596 13.636 12.953 1.00 82.38 166 THR A N 1
ATOM 1260 C CA . THR A 1 166 ? -8.128 12.506 13.783 1.00 82.38 166 THR A CA 1
ATOM 1261 C C . THR A 1 166 ? -7.797 12.932 15.213 1.00 82.38 166 THR A C 1
ATOM 1263 O O . THR A 1 166 ? -8.433 12.465 16.158 1.00 82.38 166 THR A O 1
ATOM 1266 N N . LEU A 1 167 ? -6.882 13.895 15.379 1.00 80.69 167 LEU A N 1
ATOM 1267 C CA . LEU A 1 167 ? -6.440 14.344 16.702 1.00 80.69 167 LEU A CA 1
ATOM 1268 C C . LEU A 1 167 ? -7.589 14.950 17.524 1.00 80.69 167 LEU A C 1
ATOM 1270 O O . LEU A 1 167 ? -7.746 14.637 18.701 1.00 80.69 167 LEU A O 1
ATOM 1274 N N . ALA A 1 168 ? -8.431 15.776 16.899 1.00 81.38 168 ALA A N 1
ATOM 1275 C CA . ALA A 1 168 ? -9.571 16.402 17.566 1.00 81.38 168 ALA A CA 1
ATOM 1276 C C . ALA A 1 168 ? -10.614 15.376 18.044 1.00 81.38 168 ALA A C 1
ATOM 1278 O O . ALA A 1 168 ? -11.207 15.551 19.108 1.00 81.38 168 ALA A O 1
ATOM 1279 N N . ARG A 1 169 ? -10.841 14.299 17.281 1.00 84.06 169 ARG A N 1
ATOM 1280 C CA . ARG A 1 169 ? -11.759 13.223 17.677 1.00 84.06 169 ARG A CA 1
ATOM 1281 C C . ARG A 1 169 ? -11.198 12.383 18.817 1.00 84.06 169 ARG A C 1
ATOM 1283 O O . ARG A 1 169 ? -11.924 12.147 19.779 1.00 84.06 169 ARG A O 1
ATOM 1290 N N . TRP A 1 170 ? -9.923 12.006 18.759 1.00 85.44 170 TRP A N 1
ATOM 1291 C CA . TRP A 1 170 ? -9.283 11.246 19.835 1.00 85.44 170 TRP A CA 1
ATOM 1292 C C . TRP A 1 170 ? -9.214 12.020 21.152 1.00 85.44 170 TRP A C 1
ATOM 1294 O O . TRP A 1 170 ? -9.506 11.444 22.193 1.00 85.44 170 TRP A O 1
ATOM 1304 N N . ARG A 1 171 ? -8.963 13.337 21.118 1.00 85.69 171 ARG A N 1
ATOM 1305 C CA . ARG A 1 171 ? -9.036 14.198 22.319 1.00 85.69 171 ARG A CA 1
ATOM 1306 C C . ARG A 1 171 ? -10.425 14.233 22.962 1.00 85.69 171 ARG A C 1
ATOM 1308 O O . ARG A 1 171 ? -10.539 14.549 24.135 1.00 85.69 171 ARG A O 1
ATOM 1315 N N . ARG A 1 172 ? -11.476 13.910 22.204 1.00 89.50 172 ARG A N 1
ATOM 1316 C CA . ARG A 1 172 ? -12.859 13.780 22.690 1.00 89.50 172 ARG A CA 1
ATOM 1317 C C . ARG A 1 172 ? -13.263 12.323 22.931 1.00 89.50 172 ARG A C 1
ATOM 1319 O O . ARG A 1 172 ? -14.454 12.047 23.022 1.00 89.50 172 ARG A O 1
ATOM 1326 N N . LEU A 1 173 ? -12.300 11.396 22.943 1.00 87.38 173 LEU A N 1
ATOM 1327 C CA . LEU A 1 173 ? -12.514 9.951 23.072 1.00 87.38 173 LEU A CA 1
ATOM 1328 C C . LEU A 1 173 ? -13.511 9.388 22.039 1.00 87.38 173 LEU A C 1
ATOM 1330 O O . LEU A 1 173 ? -14.224 8.420 22.291 1.00 87.38 173 LEU A O 1
ATOM 1334 N N . ARG A 1 174 ? -13.578 9.998 20.846 1.00 87.56 174 ARG A N 1
ATOM 1335 C CA . ARG A 1 174 ? -14.464 9.573 19.753 1.00 87.56 174 ARG A CA 1
ATOM 1336 C C . ARG A 1 174 ? -13.692 8.847 18.662 1.00 87.56 174 ARG A C 1
ATOM 1338 O O . ARG A 1 174 ? -12.609 9.269 18.257 1.00 87.56 174 ARG A O 1
ATOM 1345 N N . ARG A 1 175 ? -14.327 7.819 18.092 1.00 87.56 175 ARG A N 1
ATOM 1346 C CA . ARG A 1 175 ? -13.798 7.096 16.929 1.00 87.56 175 ARG A CA 1
ATOM 1347 C C . ARG A 1 175 ? -13.700 7.993 15.696 1.00 87.56 175 ARG A C 1
ATOM 1349 O O . ARG A 1 175 ? -14.632 8.740 15.354 1.00 87.56 175 ARG A O 1
ATOM 1356 N N . VAL A 1 176 ? -12.583 7.873 14.989 1.00 87.94 176 VAL A N 1
ATOM 1357 C CA . VAL A 1 176 ? -12.376 8.493 13.674 1.00 87.94 176 VAL A CA 1
ATOM 1358 C C . VAL A 1 176 ? -13.058 7.637 12.620 1.00 87.94 176 VAL A C 1
ATOM 1360 O O . VAL A 1 176 ? -12.977 6.417 12.678 1.00 87.94 176 VAL A O 1
ATOM 1363 N N . HIS A 1 177 ? -13.781 8.264 11.697 1.00 89.19 177 HIS A N 1
ATOM 1364 C CA . HIS A 1 177 ? -14.462 7.548 10.621 1.00 89.19 177 HIS A CA 1
ATOM 1365 C C . HIS A 1 177 ? -13.566 7.587 9.393 1.00 89.19 177 HIS A C 1
ATOM 1367 O O . HIS A 1 177 ? -13.351 8.657 8.834 1.00 89.19 177 HIS A O 1
ATOM 1373 N N . VAL A 1 178 ? -13.030 6.435 9.009 1.00 89.44 178 VAL A N 1
ATOM 1374 C CA . VAL A 1 178 ? -12.111 6.310 7.879 1.00 89.44 178 VAL A CA 1
ATOM 1375 C C . VAL A 1 178 ? -12.786 5.492 6.800 1.00 89.44 178 VAL A C 1
ATOM 1377 O O . VAL A 1 178 ? -13.319 4.417 7.072 1.00 89.44 178 VAL A O 1
ATOM 1380 N N . ARG A 1 179 ? -12.757 6.006 5.573 1.00 90.50 179 ARG A N 1
ATOM 1381 C CA . ARG A 1 179 ? -13.262 5.307 4.396 1.00 90.50 179 ARG A CA 1
ATOM 1382 C C . ARG A 1 179 ? -12.119 4.970 3.466 1.00 90.50 179 ARG A C 1
ATOM 1384 O O . ARG A 1 179 ? -11.269 5.821 3.211 1.00 90.50 179 ARG A O 1
ATOM 1391 N N . VAL A 1 180 ? -12.127 3.743 2.957 1.00 91.56 180 VAL A N 1
ATOM 1392 C CA . VAL A 1 180 ? -11.180 3.289 1.941 1.00 91.56 180 VAL A CA 1
ATOM 1393 C C . VAL A 1 180 ? -11.932 2.740 0.742 1.00 91.56 180 VAL A C 1
ATOM 1395 O O . VAL A 1 180 ? -12.790 1.871 0.875 1.00 91.56 180 VAL A O 1
ATOM 1398 N N . ARG A 1 181 ? -11.606 3.246 -0.442 1.00 92.94 181 ARG A N 1
ATOM 1399 C CA . ARG A 1 181 ? -12.120 2.744 -1.713 1.00 92.94 181 ARG A CA 1
ATOM 1400 C C . ARG A 1 181 ? -10.993 2.066 -2.469 1.00 92.94 181 ARG A C 1
ATOM 1402 O O . ARG A 1 181 ? -9.956 2.686 -2.678 1.00 92.94 181 ARG A O 1
ATOM 1409 N N . ILE A 1 182 ? -11.206 0.823 -2.869 1.00 93.38 182 ILE A N 1
ATOM 1410 C CA . ILE A 1 182 ? -10.260 0.033 -3.650 1.00 93.38 182 ILE A CA 1
ATOM 1411 C C . ILE A 1 182 ? -10.824 -0.102 -5.062 1.00 93.38 182 ILE A C 1
ATOM 1413 O O . ILE A 1 182 ? -11.983 -0.482 -5.245 1.00 93.38 182 ILE A O 1
ATOM 1417 N N . GLY A 1 183 ? -10.026 0.275 -6.053 1.00 93.69 183 GLY A N 1
ATOM 1418 C CA . GLY A 1 183 ? -10.393 0.208 -7.461 1.00 93.69 183 GLY A CA 1
ATOM 1419 C C . GLY A 1 183 ? -9.944 -1.096 -8.121 1.00 93.69 183 GLY A C 1
ATOM 1420 O O . GLY A 1 183 ? -9.140 -1.830 -7.542 1.00 93.69 183 GLY A O 1
ATOM 1421 N N . PRO A 1 184 ? -10.447 -1.373 -9.335 1.00 95.81 184 PRO A N 1
ATOM 1422 C CA . PRO A 1 184 ? -10.057 -2.549 -10.099 1.00 95.81 184 PRO A CA 1
ATOM 1423 C C . PRO A 1 184 ? -8.549 -2.541 -10.412 1.00 95.81 184 PRO A C 1
ATOM 1425 O O . PRO A 1 184 ? -7.969 -1.459 -10.571 1.00 95.81 184 PRO A O 1
ATOM 1428 N N . PRO A 1 185 ? -7.909 -3.721 -10.524 1.00 96.94 185 PRO A N 1
ATOM 1429 C CA . PRO A 1 185 ? -6.502 -3.816 -10.888 1.00 96.94 185 PRO A CA 1
ATOM 1430 C C . PRO A 1 185 ? -6.201 -3.175 -12.250 1.00 96.94 185 PRO A C 1
ATOM 1432 O O . PRO A 1 185 ? -6.928 -3.364 -13.222 1.00 96.94 185 PRO A O 1
ATOM 1435 N N . ILE A 1 186 ? -5.094 -2.441 -12.323 1.00 97.12 186 ILE A N 1
ATOM 1436 C CA . ILE A 1 186 ? -4.571 -1.786 -13.521 1.00 97.12 186 ILE A CA 1
ATOM 1437 C C . ILE A 1 186 ? -3.338 -2.561 -13.977 1.00 97.12 186 ILE A C 1
ATOM 1439 O O . ILE A 1 186 ? -2.364 -2.678 -13.231 1.00 97.12 186 ILE A O 1
ATOM 1443 N N . VAL A 1 187 ? -3.353 -3.053 -15.212 1.00 96.75 187 VAL A N 1
ATOM 1444 C CA . VAL A 1 187 ? -2.190 -3.686 -15.843 1.00 96.75 187 VAL A CA 1
ATOM 1445 C C . VAL A 1 187 ? -1.522 -2.664 -16.757 1.00 96.75 187 VAL A C 1
ATOM 1447 O O . VAL A 1 187 ? -2.167 -2.078 -17.623 1.00 96.75 187 VAL A O 1
ATOM 1450 N N . LEU A 1 188 ? -0.231 -2.422 -16.535 1.00 95.19 188 LEU A N 1
ATOM 1451 C CA . LEU A 1 188 ? 0.586 -1.575 -17.403 1.00 95.19 188 LEU A CA 1
ATOM 1452 C C . LEU A 1 188 ? 1.293 -2.439 -18.458 1.00 95.19 188 LEU A C 1
ATOM 1454 O O . LEU A 1 188 ? 1.592 -3.600 -18.173 1.00 95.19 188 LEU A O 1
ATOM 1458 N N . PRO A 1 189 ? 1.605 -1.896 -19.650 1.00 94.00 189 PRO A N 1
ATOM 1459 C CA . PRO A 1 189 ? 2.345 -2.638 -20.667 1.00 94.00 189 PRO A CA 1
ATOM 1460 C C . PRO A 1 189 ? 3.718 -3.055 -20.125 1.00 94.00 189 PRO A C 1
ATOM 1462 O O . PRO A 1 189 ? 4.508 -2.211 -19.702 1.00 94.00 189 PRO A O 1
ATOM 1465 N N . ALA A 1 190 ? 4.001 -4.357 -20.116 1.00 91.62 190 ALA A N 1
ATOM 1466 C CA . ALA A 1 190 ? 5.265 -4.884 -19.614 1.00 91.62 190 ALA A CA 1
ATOM 1467 C C . ALA A 1 190 ? 6.454 -4.465 -20.498 1.00 91.62 190 ALA A C 1
ATOM 1469 O O . ALA A 1 190 ? 6.285 -4.088 -21.657 1.00 91.62 190 ALA A O 1
ATOM 1470 N N . GLY A 1 191 ? 7.665 -4.549 -19.945 1.00 88.69 191 GLY A N 1
ATOM 1471 C CA . GLY A 1 191 ? 8.903 -4.315 -20.690 1.00 88.69 191 GLY A CA 1
ATOM 1472 C C . GLY A 1 191 ? 9.559 -2.951 -20.439 1.00 88.69 191 GLY A C 1
ATOM 1473 O O . GLY A 1 191 ? 9.211 -2.243 -19.487 1.00 88.69 191 GLY A O 1
ATOM 1474 N N . PRO A 1 192 ? 10.593 -2.607 -21.229 1.00 88.31 192 PRO A N 1
ATOM 1475 C CA . PRO A 1 192 ? 11.347 -1.377 -21.050 1.00 88.31 192 PRO A CA 1
ATOM 1476 C C . PRO A 1 192 ? 10.530 -0.163 -21.500 1.00 88.31 192 PRO A C 1
ATOM 1478 O O . PRO A 1 192 ? 9.968 -0.140 -22.587 1.00 88.31 192 PRO A O 1
ATOM 1481 N N . HIS A 1 193 ? 10.530 0.875 -20.667 1.00 91.81 193 HIS A N 1
ATOM 1482 C CA . HIS A 1 193 ? 9.897 2.160 -20.957 1.00 91.81 193 HIS A CA 1
ATOM 1483 C C . HIS A 1 193 ? 10.855 3.295 -20.627 1.00 91.81 193 HIS A C 1
ATOM 1485 O O . HIS A 1 193 ? 11.659 3.199 -19.691 1.00 91.81 193 HIS A O 1
ATOM 1491 N N . ASP A 1 194 ? 10.751 4.388 -21.374 1.00 91.75 194 ASP A N 1
ATOM 1492 C CA . ASP A 1 194 ? 11.525 5.590 -21.104 1.00 91.75 194 ASP A CA 1
ATOM 1493 C C . ASP A 1 194 ? 11.010 6.328 -19.851 1.00 91.75 194 ASP A C 1
ATOM 1495 O O . ASP A 1 194 ? 9.948 6.052 -19.281 1.00 91.75 194 ASP A O 1
ATOM 1499 N N . ARG A 1 195 ? 11.793 7.300 -19.376 1.00 86.00 195 ARG A N 1
ATOM 1500 C CA . ARG A 1 195 ? 11.469 8.037 -18.144 1.00 86.00 195 ARG A CA 1
ATOM 1501 C C . ARG A 1 195 ? 10.145 8.796 -18.244 1.00 86.00 195 ARG A C 1
ATOM 1503 O O . ARG A 1 195 ? 9.473 8.933 -17.221 1.00 86.00 195 ARG A O 1
ATOM 1510 N N . ARG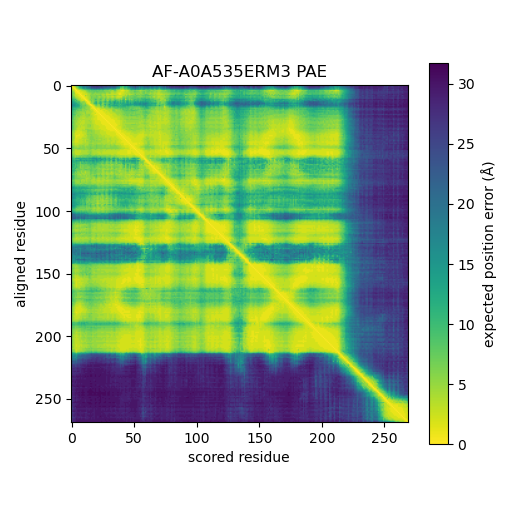 A 1 196 ? 9.809 9.307 -19.432 1.00 88.62 196 ARG A N 1
ATOM 1511 C CA . ARG A 1 196 ? 8.605 10.106 -19.669 1.00 88.62 196 ARG A CA 1
ATOM 1512 C C . ARG A 1 196 ? 7.356 9.232 -19.630 1.00 88.62 196 ARG A C 1
ATOM 1514 O O . ARG A 1 196 ? 6.417 9.575 -18.916 1.00 88.62 196 ARG A O 1
ATOM 1521 N N . SER A 1 197 ? 7.375 8.085 -20.305 1.00 90.19 197 SER A N 1
ATOM 1522 C CA . SER A 1 197 ? 6.258 7.135 -20.327 1.00 90.19 197 SER A CA 1
ATOM 1523 C C . SER A 1 197 ? 5.984 6.574 -18.937 1.00 90.19 197 SER A C 1
ATOM 1525 O O . SER A 1 197 ? 4.838 6.553 -18.497 1.00 90.19 197 SER A O 1
ATOM 1527 N N . LEU A 1 198 ? 7.034 6.226 -18.184 1.00 88.88 198 LEU A N 1
ATOM 1528 C CA . LEU A 1 198 ? 6.891 5.778 -16.794 1.00 88.88 198 LEU A CA 1
ATOM 1529 C C . LEU A 1 198 ? 6.228 6.832 -15.899 1.00 88.88 198 LEU A C 1
ATOM 1531 O O . LEU A 1 198 ? 5.401 6.489 -15.056 1.00 88.88 198 LEU A O 1
ATOM 1535 N N . GLN A 1 199 ? 6.580 8.110 -16.066 1.00 86.88 199 GLN A N 1
ATOM 1536 C CA . GLN A 1 199 ? 5.932 9.179 -15.309 1.00 86.88 199 GLN A CA 1
ATOM 1537 C C . GLN A 1 199 ? 4.458 9.313 -15.711 1.00 86.88 199 GLN A C 1
ATOM 1539 O O . GLN A 1 199 ? 3.599 9.310 -14.836 1.00 86.88 199 GLN A O 1
ATOM 1544 N N . ALA A 1 200 ? 4.157 9.326 -17.012 1.00 88.75 200 ALA A N 1
ATOM 1545 C CA . ALA A 1 200 ? 2.788 9.427 -17.514 1.00 88.75 200 ALA A CA 1
ATOM 1546 C C . ALA A 1 200 ? 1.890 8.266 -17.044 1.00 88.75 200 ALA A C 1
ATOM 1548 O O . ALA A 1 200 ? 0.733 8.485 -16.680 1.00 88.75 200 ALA A O 1
ATOM 1549 N N . MET A 1 201 ? 2.420 7.039 -16.995 1.00 93.00 201 MET A N 1
ATOM 1550 C CA . MET A 1 201 ? 1.713 5.873 -16.454 1.00 93.00 201 MET A CA 1
ATOM 1551 C C . MET A 1 201 ? 1.429 6.029 -14.960 1.00 93.00 201 MET A C 1
ATOM 1553 O O . MET A 1 201 ? 0.294 5.827 -14.526 1.00 93.00 201 MET A O 1
ATOM 1557 N N . THR A 1 202 ? 2.431 6.434 -14.173 1.00 90.31 202 THR A N 1
ATOM 1558 C CA . THR A 1 202 ? 2.241 6.720 -12.745 1.00 90.31 202 THR A CA 1
ATOM 1559 C C . THR A 1 202 ? 1.195 7.817 -12.534 1.00 90.31 202 THR A C 1
ATOM 1561 O O . THR A 1 202 ? 0.326 7.673 -11.676 1.00 90.31 202 THR A O 1
ATOM 1564 N N . ASP A 1 203 ? 1.221 8.884 -13.332 1.00 87.62 203 ASP A N 1
ATOM 1565 C CA . ASP A 1 203 ? 0.240 9.968 -13.252 1.00 87.62 203 ASP A CA 1
ATOM 1566 C C . ASP A 1 203 ? -1.167 9.480 -13.637 1.00 87.62 203 ASP A C 1
ATOM 1568 O O . ASP A 1 203 ? -2.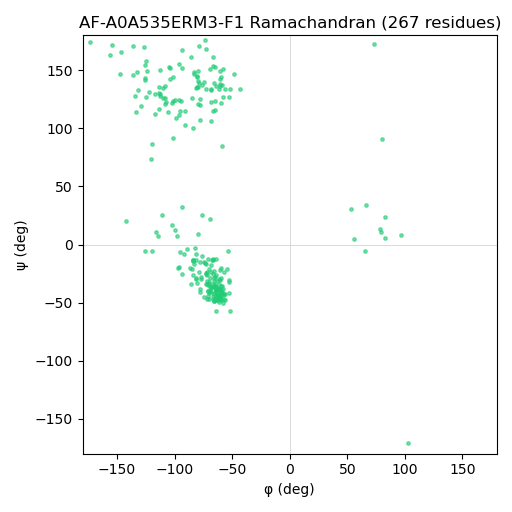161 9.893 -13.040 1.00 87.62 203 ASP A O 1
ATOM 1572 N N . GLY A 1 204 ? -1.273 8.556 -14.598 1.00 90.06 204 GLY A N 1
ATOM 1573 C CA . GLY A 1 204 ? -2.510 7.842 -14.924 1.00 90.06 204 GLY A CA 1
ATOM 1574 C C . GLY A 1 204 ? -3.076 7.073 -13.730 1.00 90.06 204 GLY A C 1
ATOM 1575 O O . GLY A 1 204 ? -4.235 7.274 -13.367 1.00 90.06 204 GLY A O 1
ATOM 1576 N N . VAL A 1 205 ? -2.245 6.270 -13.061 1.00 92.00 205 VAL A N 1
ATOM 1577 C CA . VAL A 1 205 ? -2.625 5.550 -11.831 1.00 92.00 205 VAL A CA 1
ATOM 1578 C C . VAL A 1 205 ? -3.076 6.529 -10.747 1.00 92.00 205 VAL A C 1
ATOM 1580 O O . VAL A 1 205 ? -4.110 6.326 -10.111 1.00 92.00 205 VAL A O 1
ATOM 1583 N N . MET A 1 206 ? -2.353 7.635 -10.564 1.00 87.81 206 MET A N 1
ATOM 1584 C CA . MET A 1 206 ? -2.729 8.646 -9.579 1.00 87.81 206 MET A CA 1
ATOM 1585 C C . MET A 1 206 ? -4.030 9.357 -9.925 1.00 87.81 206 MET A C 1
ATOM 1587 O O . MET A 1 206 ? -4.786 9.667 -9.011 1.00 87.81 206 MET A O 1
ATOM 1591 N N . ARG A 1 207 ? -4.350 9.576 -11.206 1.00 89.00 2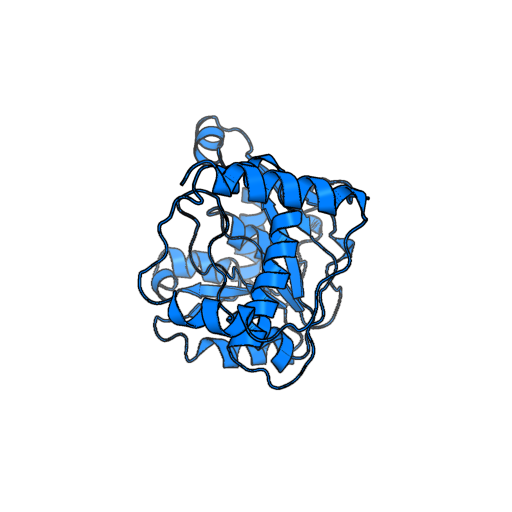07 ARG A N 1
ATOM 1592 C CA . ARG A 1 207 ? -5.663 10.100 -11.614 1.00 89.00 207 ARG A CA 1
ATOM 1593 C C . ARG A 1 207 ? -6.797 9.154 -11.222 1.00 89.00 207 ARG A C 1
ATOM 1595 O O . ARG A 1 207 ? -7.820 9.644 -10.748 1.00 89.00 207 ARG A O 1
ATOM 1602 N N . VAL A 1 208 ? -6.595 7.838 -11.329 1.00 91.94 208 VAL A N 1
ATOM 1603 C CA . VAL A 1 208 ? -7.559 6.831 -10.846 1.00 91.94 208 VAL A CA 1
ATOM 1604 C C . VAL A 1 208 ? -7.704 6.895 -9.323 1.00 91.94 208 VAL A C 1
ATOM 1606 O O . VAL A 1 208 ? -8.817 6.956 -8.808 1.00 91.94 208 VAL A O 1
ATOM 1609 N N . VAL A 1 209 ? -6.598 6.963 -8.574 1.00 90.25 209 VAL A N 1
ATOM 1610 C CA . VAL A 1 209 ? -6.651 7.166 -7.111 1.00 90.25 209 VAL A CA 1
ATOM 1611 C C . VAL A 1 209 ? -7.399 8.456 -6.765 1.00 90.25 209 VAL A C 1
ATOM 1613 O O . VAL A 1 209 ? -8.249 8.487 -5.876 1.00 90.25 209 VAL A O 1
ATOM 1616 N N . ALA A 1 210 ? -7.136 9.523 -7.512 1.00 87.06 210 ALA A N 1
ATOM 1617 C CA . ALA A 1 210 ? -7.718 10.831 -7.286 1.00 87.06 210 ALA A CA 1
ATOM 1618 C C . ALA A 1 210 ? -9.219 10.886 -7.612 1.00 87.06 210 ALA A C 1
ATOM 1620 O O . ALA A 1 210 ? -9.937 11.639 -6.954 1.00 87.06 210 ALA A O 1
ATOM 1621 N N . SER A 1 211 ? -9.707 10.124 -8.597 1.00 88.94 211 SER A N 1
ATOM 1622 C CA . SER A 1 211 ? -11.140 10.030 -8.918 1.00 88.94 211 SER A CA 1
ATOM 1623 C C . SER A 1 211 ? -11.925 9.207 -7.893 1.00 88.94 211 SER A C 1
ATOM 1625 O O . SER A 1 211 ? -13.148 9.292 -7.835 1.00 88.94 211 SER A O 1
ATOM 1627 N N . MET A 1 212 ? -11.235 8.421 -7.063 1.00 89.94 212 MET A N 1
ATOM 1628 C CA . MET A 1 212 ? -11.845 7.656 -5.977 1.00 89.94 212 MET A CA 1
ATOM 1629 C C . MET A 1 212 ? -12.040 8.466 -4.689 1.00 89.94 212 MET A C 1
ATOM 1631 O O . MET A 1 212 ? -12.781 8.014 -3.812 1.00 89.94 212 MET A O 1
ATOM 1635 N N . LEU A 1 213 ? -11.423 9.643 -4.566 1.00 86.12 213 LEU A N 1
ATOM 1636 C CA . LEU A 1 213 ? -11.607 10.549 -3.431 1.00 86.12 213 LEU A CA 1
ATOM 1637 C C . LEU A 1 213 ? -12.916 11.356 -3.564 1.00 86.12 213 LEU A C 1
ATOM 1639 O O . LEU A 1 213 ? -13.340 11.656 -4.679 1.00 86.12 213 LEU A O 1
ATOM 1643 N N . PRO A 1 214 ? -13.574 11.736 -2.451 1.00 81.00 214 PRO A N 1
ATOM 1644 C CA . PRO A 1 214 ? -14.775 12.574 -2.497 1.00 81.00 214 PRO A CA 1
ATOM 1645 C C . PRO A 1 214 ? -14.477 13.981 -3.049 1.00 81.00 214 PRO A C 1
ATOM 1647 O O . PRO A 1 214 ? -13.382 14.510 -2.851 1.00 81.00 214 PRO A O 1
ATOM 1650 N N . GLU A 1 215 ? -15.472 14.637 -3.661 1.00 59.62 215 GLU A N 1
ATOM 1651 C CA . GLU A 1 215 ? -15.330 15.982 -4.259 1.00 59.62 215 GLU A CA 1
ATOM 1652 C C . GLU A 1 215 ? -14.754 17.033 -3.300 1.00 59.62 215 GLU A C 1
ATOM 1654 O O . GLU A 1 215 ? -14.042 17.936 -3.726 1.00 59.62 215 GLU A O 1
ATOM 1659 N N . VAL A 1 216 ? -15.002 16.920 -1.994 1.00 49.97 216 VAL A N 1
ATOM 1660 C CA . VAL A 1 216 ? -14.464 17.853 -0.988 1.00 49.97 216 VAL A CA 1
ATOM 1661 C C . VAL A 1 216 ? -12.932 17.781 -0.911 1.00 49.97 216 VAL A C 1
ATOM 1663 O O . VAL A 1 216 ? -12.275 18.814 -0.794 1.00 49.97 216 VAL A O 1
ATOM 1666 N N . ALA A 1 217 ? -12.344 16.595 -1.092 1.00 49.88 217 ALA A N 1
ATOM 1667 C CA . ALA A 1 217 ? -10.896 16.435 -1.230 1.00 49.88 217 ALA A CA 1
ATOM 1668 C C . ALA A 1 217 ? -10.392 16.958 -2.593 1.00 49.88 217 ALA A C 1
ATOM 1670 O O . ALA A 1 217 ? -9.257 17.420 -2.705 1.00 49.88 217 ALA A O 1
ATOM 1671 N N . ALA A 1 218 ? -11.250 16.960 -3.622 1.00 40.69 218 ALA A N 1
ATOM 1672 C CA . ALA A 1 218 ? -10.962 17.544 -4.932 1.00 40.69 218 ALA A CA 1
ATOM 1673 C C . ALA A 1 218 ? -11.073 19.084 -4.952 1.00 40.69 218 ALA A C 1
ATOM 1675 O O . ALA A 1 218 ? -10.352 19.727 -5.705 1.00 40.69 218 ALA A O 1
ATOM 1676 N N . ARG A 1 219 ? -11.895 19.715 -4.100 1.00 36.84 219 ARG A N 1
ATOM 1677 C CA . ARG A 1 219 ? -12.015 21.189 -3.998 1.00 36.84 219 ARG A CA 1
ATOM 1678 C C . ARG A 1 219 ? -10.747 21.860 -3.463 1.00 36.84 219 ARG A C 1
ATOM 1680 O O . ARG A 1 219 ? -10.452 22.996 -3.837 1.00 36.84 219 ARG A O 1
ATOM 1687 N N . HIS A 1 220 ? -9.929 21.140 -2.694 1.00 36.28 220 HIS A N 1
ATOM 1688 C CA . HIS A 1 220 ? -8.568 21.577 -2.372 1.00 36.28 220 HIS A CA 1
ATOM 1689 C C . HIS A 1 220 ? -7.627 21.612 -3.600 1.00 36.28 220 HIS A C 1
ATOM 1691 O O . HIS A 1 220 ? -6.583 22.255 -3.513 1.00 36.28 220 HIS A O 1
ATOM 1697 N N . ARG A 1 221 ? -8.000 21.020 -4.756 1.00 39.78 221 ARG A N 1
ATOM 1698 C CA . ARG A 1 221 ? -7.283 21.184 -6.043 1.00 39.78 221 ARG A CA 1
ATOM 1699 C C . ARG A 1 221 ? -7.452 22.582 -6.634 1.00 39.78 221 ARG A C 1
ATOM 1701 O O . ARG A 1 221 ? -6.491 23.147 -7.143 1.00 39.78 221 ARG A O 1
ATOM 1708 N N . HIS A 1 222 ? -8.659 23.148 -6.587 1.00 31.05 222 HIS A N 1
ATOM 1709 C CA . HIS A 1 222 ? -8.985 24.343 -7.377 1.00 31.05 222 HIS A CA 1
ATOM 1710 C C . HIS A 1 222 ? -8.582 25.664 -6.722 1.00 31.05 222 HIS A C 1
ATOM 1712 O O . HIS A 1 222 ? -8.297 26.626 -7.428 1.00 31.05 222 HIS A O 1
ATOM 1718 N N . ARG A 1 223 ? -8.484 25.737 -5.389 1.00 29.53 223 ARG A N 1
ATOM 1719 C CA . ARG A 1 223 ? -8.174 27.011 -4.715 1.00 29.53 223 ARG A CA 1
ATOM 1720 C C . ARG A 1 223 ? -6.707 27.450 -4.800 1.00 29.53 223 ARG A C 1
ATOM 1722 O O . ARG A 1 223 ? -6.406 28.557 -4.368 1.00 29.53 223 ARG A O 1
ATOM 1729 N N . ARG A 1 224 ? -5.783 26.606 -5.282 1.00 39.44 224 ARG A N 1
ATOM 1730 C CA . ARG A 1 224 ? -4.333 26.893 -5.220 1.00 39.44 224 ARG A CA 1
ATOM 1731 C C . ARG A 1 224 ? -3.507 26.451 -6.431 1.00 39.44 224 ARG A C 1
ATOM 1733 O O . ARG A 1 224 ? -2.284 26.445 -6.343 1.00 39.44 224 ARG A O 1
ATOM 1740 N N . HIS A 1 225 ? -4.122 26.222 -7.593 1.00 32.66 225 HIS A N 1
ATOM 1741 C CA . HIS A 1 225 ? -3.380 26.137 -8.864 1.00 32.66 225 HIS A CA 1
ATOM 1742 C C . HIS A 1 225 ? -2.800 27.502 -9.327 1.00 32.66 225 HIS A C 1
ATOM 1744 O O . HIS A 1 225 ? -2.488 27.676 -10.496 1.00 32.66 225 HIS A O 1
ATOM 1750 N N . GLN A 1 226 ? -2.608 28.458 -8.406 1.00 29.27 226 GLN A N 1
ATOM 1751 C CA . GLN A 1 226 ? -1.754 29.644 -8.557 1.00 29.27 226 GLN A CA 1
ATOM 1752 C C . GLN A 1 226 ? -0.334 29.404 -8.000 1.00 29.27 226 GLN A C 1
ATOM 1754 O O . GLN A 1 226 ? 0.311 30.312 -7.482 1.00 29.27 226 GLN A O 1
ATOM 1759 N N . LEU A 1 227 ? 0.188 28.178 -8.085 1.00 33.12 227 LEU A N 1
ATOM 1760 C CA . LEU A 1 227 ? 1.633 27.980 -7.986 1.00 33.12 227 LEU A CA 1
ATOM 1761 C C . LEU A 1 227 ? 2.233 28.358 -9.341 1.00 33.12 227 LEU A C 1
ATOM 1763 O O . LEU A 1 227 ? 2.043 27.646 -10.327 1.00 33.12 227 LEU A O 1
ATOM 1767 N N . ARG A 1 228 ? 2.905 29.516 -9.377 1.00 26.80 228 ARG A N 1
ATOM 1768 C CA . ARG A 1 228 ? 3.683 30.008 -10.523 1.00 26.80 228 ARG A CA 1
ATOM 1769 C C . ARG A 1 228 ? 4.522 28.867 -11.129 1.00 26.80 228 ARG A C 1
ATOM 1771 O O . ARG A 1 228 ? 5.189 28.157 -10.370 1.00 26.80 228 ARG A O 1
ATOM 1778 N N . PRO A 1 229 ? 4.536 28.696 -12.462 1.00 30.02 229 PRO A N 1
ATOM 1779 C CA . PRO A 1 229 ? 5.456 27.763 -13.098 1.00 30.02 229 PRO A CA 1
ATOM 1780 C C . PRO A 1 229 ? 6.901 28.175 -12.786 1.00 30.02 229 PRO A C 1
ATOM 1782 O O . PRO A 1 229 ? 7.232 29.362 -12.794 1.00 30.02 229 PRO A O 1
ATOM 1785 N N . ARG A 1 230 ? 7.760 27.190 -12.493 1.00 31.97 230 ARG A N 1
ATOM 1786 C CA . ARG A 1 230 ? 9.214 27.403 -12.449 1.00 31.97 230 ARG A CA 1
ATOM 1787 C C . ARG A 1 230 ? 9.691 27.892 -13.830 1.00 31.97 230 ARG A C 1
ATOM 1789 O O . ARG A 1 230 ? 9.134 27.419 -14.823 1.00 31.97 230 ARG A O 1
ATOM 1796 N N . PRO A 1 231 ? 10.688 28.794 -13.913 1.00 31.42 231 PRO A N 1
ATOM 1797 C CA . PRO A 1 231 ? 11.004 29.510 -15.155 1.00 31.42 231 PRO A CA 1
ATOM 1798 C C . PRO A 1 231 ? 11.486 28.648 -16.334 1.00 31.42 231 PRO A C 1
ATOM 1800 O O . PRO A 1 231 ? 11.454 29.123 -17.463 1.00 31.42 231 PRO A O 1
ATOM 1803 N N . ASP A 1 232 ? 11.832 27.374 -16.138 1.00 39.44 232 ASP A N 1
ATOM 1804 C CA . ASP A 1 232 ? 12.624 26.636 -17.139 1.00 39.44 232 ASP A CA 1
ATOM 1805 C C . ASP A 1 232 ? 11.825 25.658 -18.024 1.00 39.44 232 ASP A C 1
ATOM 1807 O O . ASP A 1 232 ? 12.395 24.788 -18.677 1.00 39.44 232 ASP A O 1
ATOM 1811 N N . HIS A 1 233 ? 10.493 25.778 -18.082 1.00 39.22 233 HIS A N 1
ATOM 1812 C CA . HIS A 1 233 ? 9.652 24.882 -18.900 1.00 39.22 233 HIS A CA 1
ATOM 1813 C C . HIS A 1 233 ? 8.921 25.543 -20.076 1.00 39.22 233 HIS A C 1
ATOM 1815 O O . HIS A 1 233 ? 8.158 24.865 -20.764 1.00 39.22 233 HIS A O 1
ATOM 1821 N N . ARG A 1 234 ? 9.184 26.822 -20.380 1.00 32.50 2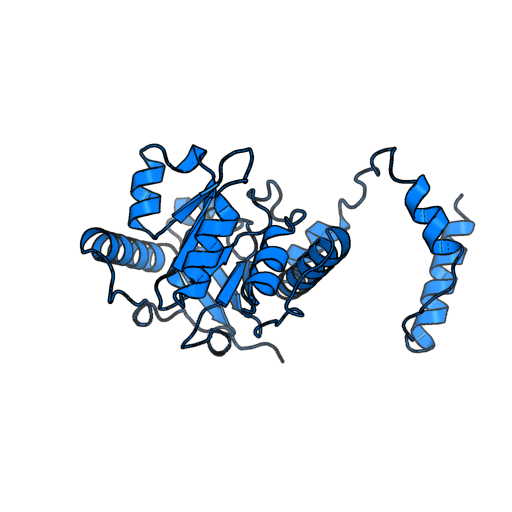34 ARG A N 1
ATOM 1822 C CA . ARG A 1 234 ? 8.585 27.475 -21.562 1.00 32.50 234 ARG A CA 1
ATOM 1823 C C . ARG A 1 234 ? 9.069 26.878 -22.891 1.00 32.50 234 ARG A C 1
ATOM 1825 O O . ARG A 1 234 ? 8.273 26.742 -23.806 1.00 32.50 234 ARG A O 1
ATOM 1832 N N . ALA A 1 235 ? 10.301 26.374 -22.960 1.00 35.00 235 ALA A N 1
ATOM 1833 C CA . ALA A 1 235 ? 10.855 25.843 -24.210 1.00 35.00 235 ALA A CA 1
ATOM 1834 C C . ALA A 1 235 ? 10.302 24.464 -24.642 1.00 35.00 235 ALA A C 1
ATOM 1836 O O . ALA A 1 235 ? 10.476 24.071 -25.790 1.00 35.00 235 ALA A O 1
ATOM 1837 N N . ALA A 1 236 ? 9.632 23.710 -23.759 1.00 35.16 236 ALA A N 1
ATOM 1838 C CA . ALA A 1 236 ? 9.133 22.366 -24.091 1.00 35.16 236 ALA A CA 1
ATOM 1839 C C . ALA A 1 236 ? 7.653 22.339 -24.515 1.00 35.16 236 ALA A C 1
ATOM 1841 O O . ALA A 1 236 ? 7.219 21.385 -25.160 1.00 35.16 236 ALA A O 1
ATOM 1842 N N . ALA A 1 237 ? 6.878 23.369 -24.159 1.00 30.86 237 ALA A N 1
ATOM 1843 C CA . ALA A 1 237 ? 5.467 23.473 -24.529 1.00 30.86 237 ALA A CA 1
ATOM 1844 C C . ALA A 1 237 ? 5.283 23.993 -25.966 1.00 30.86 237 ALA A C 1
ATOM 1846 O O . ALA A 1 237 ? 4.399 23.510 -26.674 1.00 30.86 237 ALA A O 1
ATOM 1847 N N . ASP A 1 238 ? 6.171 24.875 -26.432 1.00 30.45 238 ASP A N 1
ATOM 1848 C CA . ASP A 1 238 ? 6.089 25.445 -27.784 1.00 30.45 238 ASP A CA 1
ATOM 1849 C C . ASP A 1 238 ? 6.440 24.433 -28.887 1.00 30.45 238 ASP A C 1
ATOM 1851 O O . ASP A 1 238 ? 5.926 24.518 -30.000 1.00 30.45 238 ASP A O 1
ATOM 1855 N N . VAL A 1 239 ? 7.216 23.389 -28.572 1.00 34.28 239 VAL A N 1
ATOM 1856 C CA . VAL A 1 239 ? 7.573 22.341 -29.550 1.00 34.28 239 VAL A CA 1
ATOM 1857 C C . VAL A 1 239 ? 6.433 21.330 -29.762 1.00 34.28 239 VAL A C 1
ATOM 1859 O O . VAL A 1 239 ? 6.342 20.713 -30.822 1.00 34.28 239 VAL A O 1
ATOM 1862 N N . ALA A 1 240 ? 5.517 21.172 -28.798 1.00 33.31 240 ALA A N 1
ATOM 1863 C CA . ALA A 1 240 ? 4.392 20.236 -28.915 1.00 33.31 240 ALA A CA 1
ATOM 1864 C C . ALA A 1 240 ? 3.163 20.842 -29.617 1.00 33.31 240 ALA A C 1
ATOM 1866 O O . ALA A 1 240 ? 2.338 20.100 -30.141 1.00 33.31 240 ALA A O 1
ATOM 1867 N N . LEU A 1 241 ? 3.054 22.174 -29.672 1.00 33.00 241 LEU A N 1
ATOM 1868 C CA . LEU A 1 241 ? 1.966 22.871 -30.368 1.00 33.00 241 LEU A CA 1
ATOM 1869 C C . LEU A 1 241 ? 2.215 23.051 -31.876 1.00 33.00 241 LEU A C 1
ATOM 1871 O O . LEU A 1 241 ? 1.275 23.340 -32.608 1.00 33.00 241 LEU A O 1
ATOM 1875 N N . GLN A 1 242 ? 3.441 22.823 -32.364 1.00 34.06 242 GLN A N 1
ATOM 1876 C CA . GLN A 1 242 ? 3.775 22.915 -33.795 1.00 34.06 242 GLN A CA 1
ATOM 1877 C C . GLN A 1 242 ? 3.648 21.596 -34.573 1.00 34.06 242 GLN A C 1
ATOM 1879 O O . GLN A 1 242 ? 3.742 21.597 -35.798 1.00 34.06 242 GLN A O 1
ATOM 1884 N N . ARG A 1 243 ? 3.416 20.457 -33.911 1.00 36.31 243 ARG A N 1
ATOM 1885 C CA . ARG A 1 243 ? 3.245 19.160 -34.587 1.00 36.31 243 ARG A CA 1
ATOM 1886 C C . ARG A 1 243 ? 1.871 18.600 -34.266 1.00 36.31 243 ARG A C 1
ATOM 1888 O O . ARG A 1 243 ? 1.706 17.854 -33.308 1.00 36.31 243 ARG A O 1
ATOM 1895 N N . GLY A 1 244 ? 0.888 19.014 -35.064 1.00 35.91 244 GLY A N 1
ATOM 1896 C CA . GLY A 1 244 ? -0.516 18.627 -34.951 1.00 35.91 244 GLY A CA 1
ATOM 1897 C C . GLY A 1 244 ? -0.734 17.120 -35.066 1.00 35.91 244 GLY A C 1
ATOM 1898 O O . GLY A 1 244 ? -1.055 16.617 -36.138 1.00 35.91 244 GLY A O 1
ATOM 1899 N N . GLN A 1 245 ? -0.591 16.397 -33.958 1.00 35.44 245 GLN A N 1
ATOM 1900 C CA . GLN A 1 245 ? -0.935 14.984 -33.884 1.00 35.44 245 GLN A CA 1
ATOM 1901 C C . GLN A 1 245 ? -1.759 14.680 -32.628 1.00 35.44 245 GLN A C 1
ATOM 1903 O O . GLN A 1 245 ? -1.280 14.731 -31.498 1.00 35.44 245 GLN A O 1
ATOM 1908 N N . VAL A 1 246 ? -3.004 14.291 -32.925 1.00 31.91 246 VAL A N 1
ATOM 1909 C CA . VAL A 1 246 ? -4.018 13.616 -32.100 1.00 31.91 246 VAL A CA 1
ATOM 1910 C C . VAL A 1 246 ? -4.817 14.506 -31.137 1.00 31.91 246 VAL A C 1
ATOM 1912 O O . VAL A 1 246 ? -4.492 14.671 -29.964 1.00 31.91 246 VAL A O 1
ATOM 1915 N N . ALA A 1 247 ? -5.949 15.008 -31.640 1.00 33.25 247 ALA A N 1
ATOM 1916 C CA . ALA A 1 247 ? -7.054 15.508 -30.827 1.00 33.25 247 ALA A CA 1
ATOM 1917 C C . ALA A 1 247 ? -7.926 14.333 -30.328 1.00 33.25 247 ALA A C 1
ATOM 1919 O O . ALA A 1 247 ? -8.266 13.459 -31.129 1.00 33.25 247 ALA A O 1
ATOM 1920 N N . PRO A 1 248 ? -8.343 14.297 -29.050 1.00 36.28 248 PRO A N 1
ATOM 1921 C CA . PRO A 1 248 ? -9.430 13.431 -28.618 1.00 36.28 248 PRO A CA 1
ATOM 1922 C C . PRO A 1 248 ? -10.769 14.063 -29.020 1.00 36.28 248 PRO A C 1
ATOM 1924 O O . PRO A 1 248 ? -11.042 15.217 -28.693 1.00 36.28 248 PRO A O 1
ATOM 1927 N N . GLN A 1 249 ? -11.595 13.307 -29.743 1.00 33.50 249 GLN A N 1
ATOM 1928 C CA . GLN A 1 249 ? -12.947 13.716 -30.123 1.00 33.50 249 GLN A CA 1
ATOM 1929 C C . GLN A 1 249 ? -13.820 13.861 -28.865 1.00 33.50 249 GLN A C 1
ATOM 1931 O O . GLN A 1 249 ? -14.068 12.886 -28.156 1.00 33.50 249 GLN A O 1
ATOM 1936 N N . LEU A 1 250 ? -14.266 15.087 -28.590 1.00 36.59 250 LEU A N 1
ATOM 1937 C CA . LEU A 1 250 ? -15.287 15.422 -27.596 1.00 36.59 250 LEU A CA 1
ATOM 1938 C C . LEU A 1 250 ? -16.613 15.728 -28.322 1.00 36.59 250 LEU A C 1
ATOM 1940 O O . LEU A 1 250 ? -16.588 16.171 -29.471 1.00 36.59 250 LEU A O 1
ATOM 1944 N N . PRO A 1 251 ? -17.783 15.508 -27.696 1.00 39.28 251 PRO A N 1
ATOM 1945 C CA . PRO A 1 251 ? -19.074 15.820 -28.307 1.00 39.28 251 PRO A CA 1
ATOM 1946 C C . PRO A 1 251 ? -19.212 17.316 -28.643 1.00 39.28 251 PRO A C 1
ATOM 1948 O O . PRO A 1 251 ? -18.795 18.180 -27.873 1.00 39.28 251 PRO A O 1
ATOM 1951 N N . ALA A 1 252 ? -19.855 17.636 -29.772 1.00 43.69 252 ALA A N 1
ATOM 1952 C CA . ALA A 1 252 ? -19.939 18.985 -30.358 1.00 43.69 252 ALA A CA 1
ATOM 1953 C C . ALA A 1 252 ? -20.474 20.095 -29.423 1.00 43.69 252 ALA A C 1
ATOM 1955 O O . ALA A 1 252 ? -20.196 21.275 -29.638 1.00 43.69 252 ALA A O 1
ATOM 1956 N N . GLN A 1 253 ? -21.208 19.739 -28.366 1.00 40.03 253 GLN A N 1
ATOM 1957 C CA . GLN A 1 253 ? -21.732 20.693 -27.381 1.00 40.03 253 GLN A CA 1
ATOM 1958 C C . GLN A 1 253 ? -20.643 21.265 -26.453 1.00 40.03 253 GLN A C 1
ATOM 1960 O O . GLN A 1 253 ? -20.772 22.396 -25.984 1.00 40.03 253 GLN A O 1
ATOM 1965 N N . ASP A 1 254 ? -19.538 20.542 -26.257 1.00 44.34 254 ASP A N 1
ATOM 1966 C CA . ASP A 1 254 ? -18.413 20.997 -25.432 1.00 44.34 254 ASP A CA 1
ATOM 1967 C C . ASP A 1 254 ? -17.435 21.888 -26.217 1.00 44.34 254 ASP A C 1
ATOM 1969 O O . ASP A 1 254 ? -16.740 22.716 -25.627 1.00 44.34 254 ASP A O 1
ATOM 1973 N N . HIS A 1 255 ? -17.437 21.810 -27.553 1.00 47.28 255 HIS A N 1
ATOM 1974 C CA . HIS A 1 255 ? -16.589 22.645 -28.411 1.00 47.28 255 HIS A CA 1
ATOM 1975 C C . HIS A 1 255 ? -16.948 24.136 -28.328 1.00 47.28 255 HIS A C 1
ATOM 1977 O O . HIS A 1 255 ? -16.044 24.966 -28.233 1.00 47.28 255 HIS A O 1
ATOM 1983 N N . ARG A 1 256 ? -18.244 24.489 -28.281 1.00 44.59 256 ARG A N 1
ATOM 1984 C CA . ARG A 1 256 ? -18.675 25.893 -28.122 1.00 44.59 256 ARG A CA 1
ATOM 1985 C C . ARG A 1 256 ? -18.274 26.473 -26.768 1.00 44.59 256 ARG A C 1
ATOM 1987 O O . ARG A 1 256 ? -17.747 27.575 -26.716 1.00 44.59 256 ARG A O 1
ATOM 1994 N N . ARG A 1 257 ? -18.428 25.704 -25.685 1.00 47.16 257 ARG A N 1
ATOM 1995 C CA . ARG A 1 257 ? -18.058 26.150 -24.329 1.00 47.16 257 ARG A CA 1
ATOM 1996 C C . ARG A 1 257 ? -16.557 26.374 -24.175 1.00 47.16 257 ARG A C 1
ATOM 1998 O O . ARG A 1 257 ? -16.138 27.296 -23.481 1.00 47.16 257 ARG A O 1
ATOM 2005 N N . VAL A 1 258 ? -15.747 25.544 -24.831 1.00 43.75 258 VAL A N 1
ATOM 2006 C CA . VAL A 1 258 ? -14.289 25.710 -24.849 1.00 43.75 258 VAL A CA 1
ATOM 2007 C C . VAL A 1 258 ? -13.887 26.920 -25.698 1.00 43.75 258 VAL A C 1
ATOM 2009 O O . VAL A 1 258 ? -13.019 27.679 -25.275 1.00 43.75 258 VAL A O 1
ATOM 2012 N N . GLN A 1 259 ? -14.535 27.159 -26.843 1.00 47.69 259 GLN A N 1
ATOM 2013 C CA . GLN A 1 259 ? -14.267 28.340 -27.674 1.00 47.69 259 GLN A CA 1
ATOM 2014 C C . GLN A 1 259 ? -14.674 29.652 -26.983 1.00 47.69 259 GLN A C 1
ATOM 2016 O O . GLN A 1 259 ? -13.870 30.581 -26.934 1.00 47.69 259 GLN A O 1
ATOM 2021 N N . GLU A 1 260 ? -15.848 29.703 -26.349 1.00 52.88 260 GLU A N 1
ATOM 2022 C CA . GLU A 1 260 ? -16.313 30.871 -25.583 1.00 52.88 260 GLU A CA 1
ATOM 2023 C C . GLU A 1 260 ? -15.386 31.190 -24.397 1.00 52.88 260 GLU A C 1
ATOM 2025 O O . GLU A 1 260 ? -15.073 32.354 -24.135 1.00 52.88 260 GLU A O 1
ATOM 2030 N N . ALA A 1 261 ? -14.877 30.162 -23.706 1.00 44.75 261 ALA A N 1
ATOM 2031 C CA . ALA A 1 261 ? -13.921 30.335 -22.614 1.00 44.75 261 ALA A CA 1
ATOM 2032 C C . ALA A 1 261 ? -12.565 30.884 -23.096 1.00 44.75 261 ALA A C 1
ATOM 2034 O O . ALA A 1 261 ? -11.952 31.708 -22.413 1.00 44.75 261 ALA A O 1
ATOM 2035 N N . VAL A 1 262 ? -12.108 30.467 -24.281 1.00 52.16 262 VAL A N 1
ATOM 2036 C CA . VAL A 1 262 ? -10.856 30.944 -24.890 1.00 52.16 262 VAL A CA 1
ATOM 2037 C C . VAL A 1 262 ? -10.986 32.393 -25.374 1.00 52.16 262 VAL A C 1
ATOM 2039 O O . VAL A 1 262 ? -10.071 33.194 -25.165 1.00 52.16 262 VAL A O 1
ATOM 2042 N N . GLU A 1 263 ? -12.124 32.772 -25.955 1.00 51.25 263 GLU A N 1
ATOM 2043 C CA . GLU A 1 263 ? -12.380 34.153 -26.384 1.00 51.25 263 GLU A CA 1
ATOM 2044 C C . GLU A 1 263 ? -12.542 35.117 -25.203 1.00 51.25 263 GLU A C 1
ATOM 2046 O O . GLU A 1 263 ? -11.989 36.220 -25.223 1.00 51.25 263 GLU A O 1
ATOM 2051 N N . ALA A 1 264 ? -13.217 34.692 -24.130 1.00 51.69 264 ALA A N 1
ATOM 2052 C CA . ALA A 1 264 ? -13.347 35.481 -22.904 1.00 51.69 264 ALA A CA 1
ATOM 2053 C C . ALA A 1 264 ? -11.987 35.767 -22.241 1.00 51.69 264 ALA A C 1
ATOM 2055 O O . ALA A 1 264 ? -11.808 36.808 -21.604 1.00 51.69 264 ALA A O 1
ATOM 2056 N N . GLN A 1 265 ? -11.020 34.864 -22.409 1.00 41.53 265 GLN A N 1
ATOM 2057 C CA . GLN A 1 265 ? -9.674 35.001 -21.863 1.00 41.53 265 GLN A CA 1
ATOM 2058 C C . GLN A 1 265 ? -8.772 35.895 -22.731 1.00 41.53 265 GLN A C 1
ATOM 2060 O O . GLN A 1 265 ? -7.915 36.588 -22.187 1.00 41.53 265 GLN A O 1
ATOM 2065 N N . ARG A 1 266 ? -9.010 35.961 -24.050 1.00 49.12 266 ARG A N 1
ATOM 2066 C CA . ARG A 1 266 ? -8.327 36.894 -24.970 1.00 49.12 266 ARG A CA 1
ATOM 2067 C C . ARG A 1 266 ? -8.766 38.350 -24.820 1.00 49.12 266 ARG A C 1
ATOM 2069 O O . ARG A 1 266 ? -7.993 39.233 -25.147 1.00 49.12 266 ARG A O 1
ATOM 2076 N N . ARG A 1 267 ? -9.975 38.615 -24.318 1.00 53.34 267 ARG A N 1
ATOM 2077 C CA . ARG A 1 267 ? -10.465 39.988 -24.067 1.00 53.34 267 ARG A CA 1
ATOM 2078 C C . ARG A 1 267 ? -9.982 40.593 -22.740 1.00 53.34 267 ARG A C 1
ATOM 2080 O O . ARG A 1 267 ? -10.347 41.720 -22.426 1.00 53.34 267 ARG A O 1
ATOM 2087 N N . ARG A 1 268 ? -9.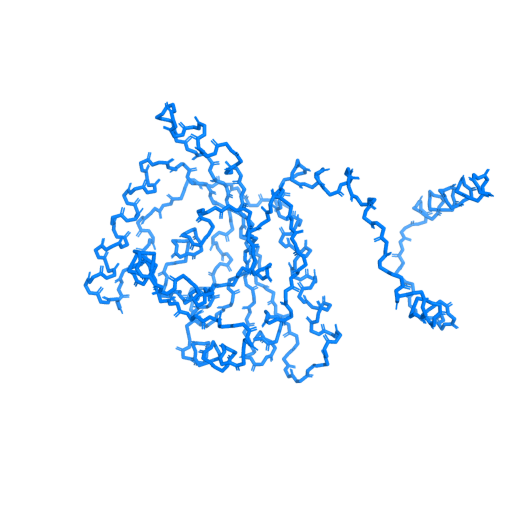237 39.835 -21.925 1.00 51.84 268 ARG A N 1
ATOM 2088 C CA . ARG A 1 268 ? -8.787 40.231 -20.573 1.00 51.84 268 ARG A CA 1
ATOM 2089 C C . ARG A 1 268 ? -7.262 40.352 -20.430 1.00 51.84 268 ARG A C 1
ATOM 2091 O O . ARG A 1 268 ? -6.781 40.456 -19.303 1.00 51.84 268 ARG A O 1
ATOM 2098 N N . GLY A 1 269 ? -6.521 40.312 -21.532 1.00 42.53 269 GLY A N 1
ATOM 2099 C CA . GLY A 1 269 ? -5.086 40.601 -21.605 1.00 42.53 269 GLY A CA 1
ATOM 2100 C C . GLY A 1 269 ? -4.823 41.561 -22.747 1.00 42.53 269 GLY A C 1
ATOM 2101 O O . GLY A 1 269 ? -3.806 42.274 -22.651 1.00 42.53 269 GLY A O 1
#

Radius of gyration: 20.93 Å; Cα contacts (8 Å, |Δi|>4): 396; chains: 1; bounding box: 42×58×58 Å

Solvent-accessible surface area (backbone atoms only — not comparable to full-atom values): 15424 Å² total; per-residue (Å²): 137,79,66,70,71,38,76,61,67,71,84,58,48,56,58,83,96,54,59,70,67,36,40,52,41,39,51,52,49,51,54,50,41,64,68,49,36,48,49,30,38,18,37,71,86,39,56,72,92,64,67,35,37,35,39,38,34,63,42,55,55,89,58,43,71,58,48,64,51,52,76,43,54,54,77,44,35,36,68,42,52,44,85,48,61,45,79,72,51,19,58,55,50,57,28,62,33,50,67,50,59,32,53,96,81,47,79,72,38,60,62,58,52,45,52,42,40,75,72,42,28,31,39,39,41,48,46,43,81,53,71,30,96,80,57,47,93,58,81,62,50,38,63,58,34,51,48,28,14,69,67,64,31,35,34,30,36,26,25,72,48,59,62,90,56,40,70,69,28,50,76,67,77,36,61,33,52,35,41,35,40,35,41,67,63,44,77,60,78,60,56,93,72,56,78,66,58,26,38,53,49,32,52,51,54,47,50,55,28,56,68,60,48,58,68,74,60,52,54,68,56,70,82,55,76,80,65,76,78,71,88,86,55,67,79,64,57,63,64,60,73,75,56,95,74,84,81,82,91,69,65,77,77,55,54,55,57,54,50,54,54,54,53,62,54,64,77,73,114

Secondary structure (DSSP, 8-state):
-PPPPEE--GGG---TTS-HHHHHHHHHHHHHHHHHEEEEEE-GGGS-SSS-EEEEE---STTHHHHHHHHSSS-EEEEEEGGGSSTTHHHHHHHHSEEEEE-TT-TTHHHHHHHHHHTT-EEEE-TTSS--SSSSPPPPPTHHHHHHHHHT--EEEEEEE--TTHHHHHHTT--EEEEEEEPPPBPPPPS---HHHHHHHHHHHHHHHHHTS-HHHHHHHHT-------GGGHHHHHHHHSS--------HHHHHHHHHHHHHHHTT-

Mean predicted aligned error: 13.27 Å

Nearest PDB structures (foldseek):
  5kym-assembly1_A  TM=7.305E-01  e=2.354E-09  Thermotoga maritima MSB8
  9jxu-assembly1_A  TM=4.520E-01  e=9.915E-02  Limosilactobacillus reuteri
  5b55-assembly1_B  TM=4.052E-01  e=2.240E-01  Fusobacterium nucleatum subsp. nucleatum ATCC 25586
  5i6d-assembly2_D  TM=4.198E-01  e=1.666E+00  Mycobacterium tuberculosis
  3dwi-assembly1_B  TM=3.824E-01  e=5.483E+00  Mycobacterium tuberculosis H37Rv

Sequence (269 aa):
MGAAFRAFDYSRVGHRGWPLRQRLSRRILVALFRLLVRLEVAGLEHIPAEGPFILVANHLHALDPALGLLLVPRRVVGVAKDKWARPPFGWLLGAMGDLVYVGETRRGAIPRLLDVLKSGGVVAILPEGTRSPTGALVPAHRGVALLATRAGVPIVPAAAYGQERTLARWRRLRRVHVRVRIGPPIVLPAGPHDRRSLQAMTDGVMRVVASMLPEVAARHRHRRHQLRPRPDHRAAADVALQRGQVAPQLPAQDHRRVQEAVEAQRRRG